Protein AF-0000000080647895 (afdb_homodimer)

InterPro domains:
  IPR036388 Winged helix-like DNA-binding domain superfamily [G3DSA:1.10.10.10] (5-90)
  IPR036390 Winged helix DNA-binding domain superfamily [SSF46785] (16-89)

Organism: Methanothrix harundinacea (strain 6Ac) (NCBI:txid1110509)

Solvent-accessible surface area (backbone atoms only — not comparable to full-atom values): 16475 Å² total; per-residue (Å²): 127,82,67,56,68,44,44,64,38,29,35,59,64,56,45,43,42,49,45,38,46,72,71,36,84,80,19,34,58,67,57,40,12,59,74,58,73,48,52,59,72,59,42,48,54,52,49,50,53,35,36,74,68,54,24,38,45,72,45,81,54,88,96,43,45,38,48,44,67,32,76,44,23,47,45,26,36,49,18,48,50,43,25,41,58,38,43,47,80,43,64,67,54,50,51,50,50,51,52,50,49,52,48,58,66,32,59,87,48,60,69,72,57,26,47,65,66,43,50,63,48,54,61,54,39,53,54,47,47,71,42,96,49,70,64,58,23,51,52,36,48,53,48,47,51,49,48,47,48,52,56,56,61,72,101,128,82,65,56,68,45,41,66,38,30,34,59,62,54,45,44,42,49,44,39,47,72,71,36,82,82,19,34,57,66,57,38,12,59,75,57,74,48,52,57,72,59,42,49,54,52,50,50,52,35,36,73,68,52,24,38,47,74,44,81,53,87,95,43,46,38,48,43,67,32,77,44,23,46,46,28,37,50,18,47,52,44,26,41,57,38,41,47,79,42,63,66,55,50,51,50,50,52,52,50,48,52,46,58,68,33,59,87,48,61,67,70,56,28,46,64,66,44,50,64,46,53,62,53,39,54,52,47,45,69,42,96,50,71,64,60,23,50,52,34,48,52,49,49,52,50,49,48,49,52,58,58,61,71,100

Structure (mmCIF, N/CA/C/O backbone):
data_AF-0000000080647895-model_v1
#
loop_
_entity.id
_entity.type
_entity.pdbx_description
1 polymer 'HTH marR-type domain-containing protein'
#
loop_
_atom_site.group_PDB
_atom_site.id
_atom_site.type_symbol
_atom_site.label_atom_id
_atom_site.label_alt_id
_atom_site.label_comp_id
_atom_site.label_asym_id
_atom_site.label_entity_id
_atom_site.label_seq_id
_atom_site.pdbx_PDB_ins_code
_atom_site.Cartn_x
_atom_site.Cartn_y
_atom_site.Cartn_z
_atom_site.occupancy
_atom_site.B_iso_or_equiv
_atom_site.auth_seq_id
_atom_site.auth_comp_id
_atom_site.auth_asym_id
_atom_site.auth_atom_id
_atom_site.pdbx_PDB_model_num
ATOM 1 N N . MET A 1 1 ? -13.32 -6.441 12.672 1 34.19 1 MET A N 1
ATOM 2 C CA . MET A 1 1 ? -11.992 -5.844 12.766 1 34.19 1 MET A CA 1
ATOM 3 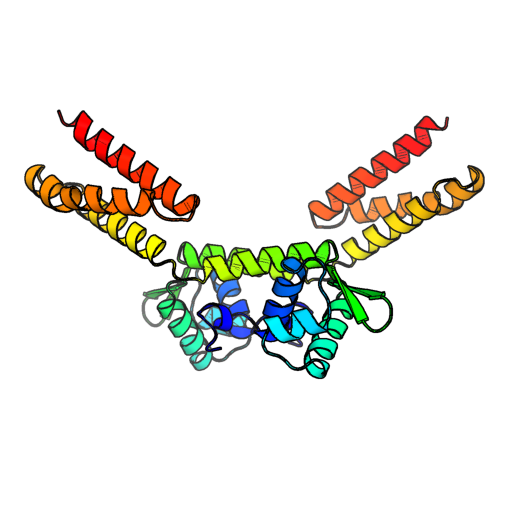C C . MET A 1 1 ? -12 -4.41 12.242 1 34.19 1 MET A C 1
ATOM 5 O O . MET A 1 1 ? -12.352 -4.168 11.086 1 34.19 1 MET A O 1
ATOM 9 N N . LYS A 1 2 ? -12.453 -3.602 13.062 1 48.84 2 LYS A N 1
ATOM 10 C CA . LYS A 1 2 ? -12.461 -2.17 12.781 1 48.84 2 LYS A CA 1
ATOM 11 C C . LYS A 1 2 ? -11.125 -1.717 12.195 1 48.84 2 LYS A C 1
ATOM 13 O O . LYS A 1 2 ? -10.07 -1.924 12.805 1 48.84 2 LYS A O 1
ATOM 18 N N . GLY A 1 3 ? -11.031 -1.781 10.906 1 58.81 3 GLY A N 1
ATOM 19 C CA . GLY A 1 3 ? -9.727 -1.558 10.297 1 58.81 3 GLY A CA 1
ATOM 20 C C . GLY A 1 3 ? -9.078 -0.258 10.734 1 58.81 3 GLY A C 1
ATOM 21 O O . GLY A 1 3 ? -9.773 0.683 11.133 1 58.81 3 GLY A O 1
ATOM 22 N N . GLY A 1 4 ? -7.867 -0.236 11.289 1 71.81 4 GLY A N 1
ATOM 23 C CA . GLY A 1 4 ? -7.012 0.887 11.633 1 71.81 4 GLY A CA 1
ATOM 24 C C . GLY A 1 4 ? -6.793 1.851 10.484 1 71.81 4 GLY A C 1
ATOM 25 O O . GLY A 1 4 ? -7.5 1.788 9.477 1 71.81 4 GLY A O 1
ATOM 26 N N . PRO A 1 5 ? -6.113 2.895 10.75 1 79.12 5 PRO A N 1
ATOM 27 C CA . PRO A 1 5 ? -5.809 3.896 9.727 1 79.12 5 PRO A CA 1
ATOM 28 C C . PRO A 1 5 ? -5.363 3.273 8.398 1 79.12 5 PRO A C 1
ATOM 30 O O . PRO A 1 5 ? 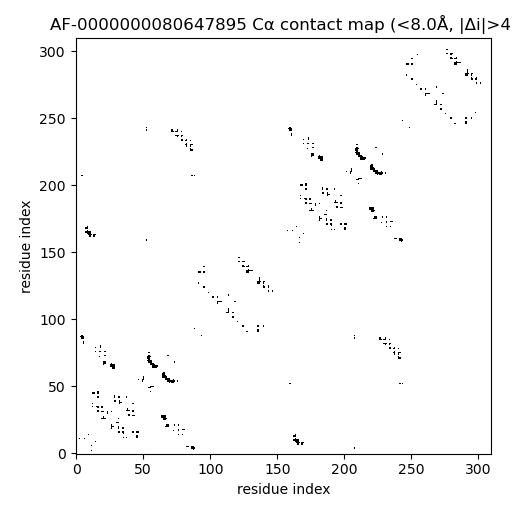-5.535 3.877 7.34 1 79.12 5 PRO A O 1
ATOM 33 N N . GLU A 1 6 ? -4.961 2.045 8.461 1 82.38 6 GLU A N 1
ATOM 34 C CA . GLU A 1 6 ? -4.477 1.365 7.258 1 82.38 6 GLU A CA 1
ATOM 35 C C . GLU A 1 6 ? -5.629 0.995 6.332 1 82.38 6 GLU A C 1
ATOM 37 O O . GLU A 1 6 ? -5.438 0.867 5.117 1 82.38 6 GLU A O 1
ATOM 42 N N . LEU A 1 7 ? -6.766 0.877 6.902 1 85 7 LEU A N 1
ATOM 43 C CA . LEU A 1 7 ? -7.922 0.482 6.105 1 85 7 LEU A CA 1
ATOM 44 C C . LEU A 1 7 ? -8.398 1.634 5.227 1 85 7 LEU A C 1
ATOM 46 O O . LEU A 1 7 ? -9.156 1.425 4.281 1 85 7 LEU A O 1
ATOM 50 N N . PHE A 1 8 ? -7.875 2.852 5.496 1 88.88 8 PHE A N 1
ATOM 51 C CA . PHE A 1 8 ? -8.227 4.027 4.703 1 88.88 8 PHE A CA 1
ATOM 52 C C . PHE A 1 8 ? -7.695 3.896 3.281 1 88.88 8 PHE A C 1
ATOM 54 O O . PHE A 1 8 ? -8.352 4.316 2.328 1 88.88 8 PHE A O 1
ATOM 61 N N . PHE A 1 9 ? -6.551 3.211 3.191 1 90.38 9 PHE A N 1
ATOM 62 C CA . PHE A 1 9 ? -5.879 3.137 1.899 1 90.38 9 PHE A CA 1
ATOM 63 C C . PHE A 1 9 ? -6.02 1.743 1.297 1 90.38 9 PHE A C 1
ATOM 65 O O . PHE A 1 9 ? -5.867 1.566 0.086 1 90.38 9 PHE A O 1
ATOM 72 N N . LEU A 1 10 ? -6.336 0.73 2.137 1 90.62 10 LEU A N 1
ATOM 73 C CA . LEU A 1 10 ? -6.191 -0.656 1.706 1 90.62 10 LEU A CA 1
ATOM 74 C C . LEU A 1 10 ? -7.527 -1.388 1.768 1 90.62 10 LEU A C 1
ATOM 76 O O . LEU A 1 10 ? -8.336 -1.143 2.668 1 90.62 10 LEU A O 1
ATOM 80 N N . ARG A 1 11 ? -7.723 -2.291 0.758 1 91.19 11 ARG A N 1
ATOM 81 C CA . ARG A 1 11 ? -8.711 -3.346 0.955 1 91.19 11 ARG A CA 1
ATOM 82 C C . ARG A 1 11 ? -8.203 -4.402 1.93 1 91.19 11 ARG A C 1
ATOM 84 O O . ARG A 1 11 ? -7.129 -4.973 1.728 1 91.19 11 ARG A O 1
ATOM 91 N N . ASP A 1 12 ? -8.945 -4.594 2.869 1 89.75 12 ASP A N 1
ATOM 92 C CA . ASP A 1 12 ? -8.492 -5.324 4.047 1 89.75 12 ASP A CA 1
ATOM 93 C C . ASP A 1 12 ? -8.164 -6.773 3.703 1 89.75 12 ASP A C 1
ATOM 95 O O . ASP A 1 12 ? -7.039 -7.23 3.928 1 89.75 12 ASP A O 1
ATOM 99 N N . LYS A 1 13 ? -8.992 -7.445 3.012 1 93.62 13 LYS A N 1
ATOM 100 C CA . LYS A 1 13 ? -8.852 -8.891 2.891 1 93.62 13 LYS A CA 1
ATOM 101 C C . LYS A 1 13 ? -7.684 -9.258 1.975 1 93.62 13 LYS A C 1
ATOM 103 O O . LYS A 1 13 ? -6.805 -10.031 2.355 1 93.62 13 LYS A O 1
ATOM 108 N N . PRO A 1 14 ? -7.598 -8.633 0.75 1 96.25 14 PRO A N 1
ATOM 109 C CA . PRO A 1 14 ? -6.43 -8.961 -0.073 1 96.25 14 PRO A CA 1
ATOM 110 C C . PRO A 1 14 ? -5.113 -8.562 0.591 1 96.25 14 PRO A C 1
ATOM 112 O O . PRO A 1 14 ? -4.141 -9.32 0.537 1 96.25 14 PRO A O 1
ATOM 115 N N . ALA A 1 15 ? -5.121 -7.395 1.229 1 95.88 15 ALA A N 1
ATOM 116 C CA . ALA A 1 15 ? -3.902 -6.926 1.886 1 95.88 15 ALA A CA 1
ATOM 117 C C . ALA A 1 15 ? -3.506 -7.852 3.031 1 95.88 15 ALA A C 1
ATOM 119 O O . ALA A 1 15 ? -2.352 -8.281 3.121 1 95.88 15 ALA A O 1
ATOM 120 N N . MET A 1 16 ? -4.461 -8.195 3.803 1 94.75 16 MET A N 1
ATOM 121 C CA . MET A 1 16 ? -4.191 -9.039 4.965 1 94.75 16 MET A CA 1
ATOM 122 C C . MET A 1 16 ? -3.822 -10.453 4.535 1 94.75 16 MET A C 1
ATOM 124 O O . MET A 1 16 ? -2.998 -11.102 5.18 1 94.75 16 MET A O 1
ATOM 128 N N . ALA A 1 17 ? -4.426 -10.883 3.477 1 97.44 17 ALA A N 1
ATOM 129 C CA . ALA A 1 17 ? -4.102 -12.211 2.975 1 97.44 17 ALA A CA 1
ATOM 130 C C . ALA A 1 17 ? -2.646 -12.289 2.525 1 97.44 17 ALA A C 1
ATOM 132 O O . ALA A 1 17 ? -1.942 -13.25 2.85 1 97.44 17 ALA A O 1
ATOM 133 N N . LEU A 1 18 ? -2.219 -11.32 1.785 1 97.19 18 LEU A N 1
ATOM 134 C CA . LEU A 1 18 ? -0.841 -11.281 1.308 1 97.19 18 LEU A CA 1
ATOM 135 C C . LEU A 1 18 ? 0.139 -11.305 2.477 1 97.19 18 LEU A C 1
ATOM 137 O O . LEU A 1 18 ? 1.128 -12.039 2.449 1 97.19 18 LEU A O 1
ATOM 141 N N . LEU A 1 19 ? -0.213 -10.531 3.496 1 96.44 19 LEU A N 1
ATOM 142 C CA . LEU A 1 19 ? 0.655 -10.453 4.668 1 96.44 19 LEU A CA 1
ATOM 143 C C . LEU A 1 19 ? 0.647 -11.766 5.441 1 96.44 19 LEU A C 1
ATOM 145 O O . LEU A 1 19 ? 1.684 -12.195 5.957 1 96.44 19 LEU A O 1
ATOM 149 N N . ALA A 1 20 ? -0.516 -12.398 5.512 1 96.56 20 ALA A N 1
ATOM 150 C CA . ALA A 1 20 ? -0.639 -13.672 6.215 1 96.56 20 ALA A CA 1
ATOM 151 C C . ALA A 1 20 ? 0.216 -14.75 5.555 1 96.56 20 ALA A C 1
ATOM 153 O O . ALA A 1 20 ? 0.869 -15.539 6.238 1 96.56 20 ALA A O 1
ATOM 154 N N . ILE A 1 21 ? 0.236 -14.75 4.246 1 97.75 21 ILE A N 1
ATOM 155 C CA . ILE A 1 21 ? 1.029 -15.742 3.521 1 97.75 21 ILE A CA 1
ATOM 156 C C . ILE A 1 21 ? 2.51 -15.547 3.84 1 97.75 21 ILE A C 1
ATOM 158 O O . ILE A 1 21 ? 3.248 -16.516 4.004 1 97.75 21 ILE A O 1
ATOM 162 N N . ARG A 1 22 ? 2.879 -14.312 3.859 1 95.19 22 ARG A N 1
ATOM 163 C CA . ARG A 1 22 ? 4.273 -13.977 4.145 1 95.19 22 ARG A CA 1
ATOM 164 C C . ARG A 1 22 ? 4.66 -14.414 5.555 1 95.19 22 ARG A C 1
ATOM 166 O O . ARG A 1 22 ? 5.801 -14.82 5.789 1 95.19 22 ARG A O 1
ATOM 173 N N . GLU A 1 23 ? 3.754 -14.352 6.504 1 94.25 23 GLU A N 1
ATOM 174 C CA . GLU A 1 23 ? 4.031 -14.586 7.918 1 94.25 23 GLU A CA 1
ATOM 175 C C . GLU A 1 23 ? 3.908 -16.062 8.266 1 94.25 23 GLU A C 1
ATOM 177 O O . GLU A 1 23 ? 4.637 -16.578 9.125 1 94.25 23 GLU A O 1
ATOM 182 N N . LEU A 1 24 ? 3.012 -16.719 7.598 1 93.12 24 LEU A N 1
ATOM 183 C CA . LEU A 1 24 ? 2.758 -18.125 7.875 1 93.12 24 LEU A CA 1
ATOM 184 C C . LEU A 1 24 ? 3.764 -19.016 7.148 1 93.12 24 LEU A C 1
ATOM 186 O O . LEU A 1 24 ? 4.07 -18.781 5.977 1 93.12 24 LEU A O 1
ATOM 190 N N . ASP A 1 25 ? 4.391 -19.953 7.816 1 89.06 25 ASP A N 1
ATOM 191 C CA . ASP A 1 25 ? 5.297 -20.938 7.23 1 89.06 25 ASP A CA 1
ATOM 192 C C . ASP A 1 25 ? 5.062 -22.328 7.828 1 89.06 25 ASP A C 1
ATOM 194 O O . ASP A 1 25 ? 5.441 -22.594 8.969 1 89.06 25 ASP A O 1
ATOM 198 N N . PRO A 1 26 ? 4.594 -23.172 7.137 1 93.62 26 PRO A N 1
ATOM 199 C CA . PRO A 1 26 ? 4.008 -23.047 5.801 1 93.62 26 PRO A CA 1
ATOM 200 C C . PRO A 1 26 ? 2.668 -22.312 5.812 1 93.62 26 PRO A C 1
ATOM 202 O O . PRO A 1 26 ? 1.979 -22.297 6.836 1 93.62 26 PRO A O 1
ATOM 205 N N . ALA A 1 27 ? 2.312 -21.703 4.672 1 96.81 27 ALA A N 1
ATOM 206 C CA . ALA A 1 27 ? 1.017 -21.047 4.508 1 96.81 27 ALA A CA 1
ATOM 207 C C . ALA A 1 27 ? 0.029 -21.969 3.791 1 96.81 27 ALA A C 1
ATOM 209 O O . ALA A 1 27 ? 0.258 -22.359 2.646 1 96.81 27 ALA A O 1
ATOM 210 N N . TYR A 1 28 ? -0.992 -22.328 4.539 1 97.25 28 TYR A N 1
ATOM 211 C CA . TYR A 1 28 ? -2.09 -23.094 3.955 1 97.25 28 TYR A CA 1
ATOM 212 C C . TYR A 1 28 ? -3.328 -22.219 3.787 1 97.25 28 TYR A C 1
ATOM 214 O O . TYR A 1 28 ? -3.529 -21.266 4.539 1 97.25 28 TYR A O 1
ATOM 222 N N . VAL A 1 29 ? -4.141 -22.594 2.824 1 97.31 29 VAL A N 1
ATOM 223 C CA . VAL A 1 29 ? -5.332 -21.812 2.514 1 97.31 29 VAL A CA 1
ATOM 224 C C . VAL A 1 29 ? -6.195 -21.656 3.766 1 97.31 29 VAL A C 1
ATOM 226 O O . VAL A 1 29 ? -6.645 -20.562 4.086 1 97.31 29 VAL A O 1
ATOM 229 N N . SER A 1 30 ? -6.398 -22.734 4.5 1 96.81 30 SER A N 1
ATOM 230 C CA . SER A 1 30 ? -7.246 -22.719 5.688 1 96.81 30 SER A CA 1
ATOM 231 C C . SER A 1 30 ? -6.648 -21.844 6.781 1 96.81 30 SER A C 1
ATOM 233 O O . SER A 1 30 ? -7.375 -21.141 7.484 1 96.81 30 SER A O 1
ATOM 235 N N . ALA A 1 31 ? -5.344 -21.844 6.938 1 97.44 31 ALA A N 1
ATOM 236 C CA . ALA A 1 31 ? -4.66 -21.031 7.934 1 97.44 31 ALA A CA 1
ATOM 237 C C . ALA A 1 31 ? -4.742 -19.547 7.574 1 97.44 31 ALA A C 1
ATOM 239 O O . ALA A 1 31 ? -4.914 -18.688 8.453 1 97.44 31 ALA A O 1
ATOM 240 N N . VAL A 1 32 ? -4.664 -19.25 6.285 1 97.75 32 VAL A N 1
ATOM 241 C CA . VAL A 1 32 ? -4.777 -17.875 5.816 1 97.75 32 VAL A CA 1
ATOM 242 C C . VAL A 1 32 ? -6.199 -17.359 6.055 1 97.75 32 VAL A C 1
ATOM 244 O O . VAL A 1 32 ? -6.387 -16.266 6.57 1 97.75 32 VAL A O 1
ATOM 247 N N . ALA A 1 33 ? -7.125 -18.203 5.77 1 97.75 33 ALA A N 1
ATOM 248 C CA . ALA A 1 33 ? -8.523 -17.828 5.961 1 97.75 33 ALA A CA 1
ATOM 249 C C . ALA A 1 33 ? -8.805 -17.484 7.426 1 97.75 33 ALA A C 1
ATOM 251 O O . ALA A 1 33 ? -9.445 -16.484 7.727 1 97.75 33 ALA A O 1
ATOM 252 N N . LYS A 1 34 ? -8.266 -18.297 8.312 1 97.06 34 LYS A N 1
ATOM 253 C CA . LYS A 1 34 ? -8.422 -18.078 9.75 1 97.06 34 LYS A CA 1
ATOM 254 C C . LYS A 1 34 ? -7.727 -16.797 10.188 1 97.06 34 LYS A C 1
ATOM 256 O O . LYS A 1 34 ? -8.297 -16 10.938 1 97.06 34 LYS A O 1
ATOM 261 N N . ALA A 1 35 ? -6.613 -16.547 9.695 1 95.12 35 ALA A N 1
ATOM 262 C CA . ALA A 1 35 ? -5.805 -15.398 10.078 1 95.12 35 ALA A CA 1
ATOM 263 C C . ALA A 1 35 ? -6.496 -14.094 9.695 1 95.12 35 ALA A C 1
ATOM 265 O O . ALA A 1 35 ? -6.359 -13.078 10.391 1 95.12 35 ALA A O 1
ATOM 266 N N . ILE A 1 36 ? -7.215 -14.109 8.57 1 94 36 ILE A N 1
ATOM 267 C CA . ILE A 1 36 ? -7.785 -12.852 8.094 1 94 36 ILE A CA 1
ATOM 268 C C . ILE A 1 36 ? -9.281 -12.82 8.391 1 94 36 ILE A C 1
ATOM 270 O O . ILE A 1 36 ? -10 -11.953 7.887 1 94 36 ILE A O 1
ATOM 274 N N . ASP A 1 37 ? -9.695 -13.711 9.164 1 95.56 37 ASP A N 1
ATOM 275 C CA . ASP A 1 37 ? -11.086 -13.789 9.586 1 95.56 37 ASP A CA 1
ATOM 276 C C . ASP A 1 37 ? -12.023 -13.812 8.375 1 95.56 37 ASP A C 1
ATOM 278 O O . ASP A 1 37 ? -12.906 -12.961 8.25 1 95.56 37 ASP A O 1
ATOM 282 N N . SER A 1 38 ? -11.812 -14.727 7.492 1 96.44 38 SER A N 1
ATOM 283 C CA . SER A 1 38 ? -12.578 -14.922 6.266 1 96.44 38 SER A CA 1
ATOM 284 C C . SER A 1 38 ? -12.945 -16.391 6.082 1 96.44 38 SER A C 1
ATOM 286 O O . SER A 1 38 ? -12.359 -17.266 6.711 1 96.44 38 SER A O 1
ATOM 288 N N . THR A 1 39 ? -13.969 -16.609 5.246 1 96.75 39 THR A N 1
ATOM 289 C CA . THR A 1 39 ? -14.305 -17.984 4.891 1 96.75 39 THR A CA 1
ATOM 290 C C . THR A 1 39 ? -13.32 -18.531 3.865 1 96.75 39 THR A C 1
ATOM 292 O O . THR A 1 39 ? -12.68 -17.781 3.137 1 96.75 39 THR A O 1
ATOM 295 N N . VAL A 1 40 ? -13.258 -19.875 3.844 1 96.19 40 VAL A N 1
ATOM 296 C CA . VAL A 1 40 ? -12.352 -20.531 2.904 1 96.19 40 VAL A CA 1
ATOM 297 C C . VAL A 1 40 ? -12.773 -20.219 1.472 1 96.19 40 VAL A C 1
ATOM 299 O O . VAL A 1 40 ? -11.945 -19.859 0.638 1 96.19 40 VAL A O 1
ATOM 302 N N . PRO A 1 41 ? -14.039 -20.188 1.115 1 96.88 41 PRO A N 1
ATOM 303 C CA . PRO A 1 41 ? -14.438 -19.875 -0.257 1 96.88 41 PRO A CA 1
ATOM 304 C C . PRO A 1 41 ? -14.031 -18.469 -0.684 1 96.88 41 PRO A C 1
ATOM 306 O O . PRO A 1 41 ? -13.539 -18.266 -1.798 1 96.88 41 PRO A O 1
ATOM 309 N N . HIS A 1 42 ? -14.234 -17.516 0.166 1 96.69 42 HIS A N 1
ATOM 310 C CA . HIS A 1 42 ? -13.836 -16.141 -0.145 1 96.69 42 HIS A CA 1
ATOM 311 C C . HIS A 1 42 ? -12.32 -16.031 -0.273 1 96.69 42 HIS A C 1
ATOM 313 O O . HIS A 1 42 ? -11.82 -15.344 -1.163 1 96.69 42 HIS A O 1
ATOM 319 N N . THR A 1 43 ? -11.672 -16.688 0.625 1 97.19 43 THR A N 1
ATOM 320 C CA . THR A 1 43 ? -10.219 -16.656 0.601 1 97.19 43 THR A CA 1
ATOM 321 C C . THR A 1 43 ? -9.688 -17.266 -0.696 1 97.19 43 THR A C 1
ATOM 323 O O . THR A 1 43 ? -8.742 -16.75 -1.292 1 97.19 43 THR A O 1
ATOM 326 N N . LEU A 1 44 ? -10.312 -18.234 -1.181 1 96.5 44 LEU A N 1
ATOM 327 C CA . LEU A 1 44 ? -9.906 -18.875 -2.43 1 96.5 44 LEU A CA 1
ATOM 328 C C . LEU A 1 44 ? -10.047 -17.906 -3.602 1 96.5 44 LEU A C 1
ATOM 330 O O . LEU A 1 44 ? -9.195 -17.891 -4.496 1 96.5 44 LEU A O 1
ATOM 334 N N . LYS A 1 45 ? -11.062 -17.141 -3.609 1 97.25 45 LYS A N 1
ATOM 335 C CA . LYS A 1 45 ? -11.258 -16.156 -4.664 1 97.25 45 LYS A CA 1
ATOM 336 C C . LYS A 1 45 ? -10.148 -15.102 -4.641 1 97.25 45 LYS A C 1
ATOM 338 O O . LYS A 1 45 ? -9.625 -14.727 -5.691 1 97.25 45 LYS A O 1
ATOM 343 N N . VAL A 1 46 ? -9.867 -14.641 -3.471 1 97 46 VAL A N 1
ATOM 344 C CA . VAL A 1 46 ? -8.812 -13.648 -3.283 1 97 46 VAL A CA 1
ATOM 345 C C . VAL A 1 46 ? -7.477 -14.227 -3.744 1 97 46 VAL A C 1
ATOM 347 O O . VAL A 1 46 ? -6.727 -13.562 -4.461 1 97 46 VAL A O 1
ATOM 350 N N . LEU A 1 47 ? -7.203 -15.492 -3.404 1 96.88 47 LEU A N 1
ATOM 351 C CA . LEU A 1 47 ? -5.945 -16.141 -3.74 1 96.88 47 LEU A CA 1
ATOM 352 C C . LEU A 1 47 ? -5.852 -16.406 -5.238 1 96.88 47 LEU A C 1
ATOM 354 O O . LEU A 1 47 ? -4.77 -16.297 -5.828 1 96.88 47 LEU A O 1
ATOM 358 N N . ALA A 1 48 ? -6.969 -16.734 -5.816 1 96.19 48 ALA A N 1
ATOM 359 C CA . ALA A 1 48 ? -6.996 -16.938 -7.262 1 96.19 48 ALA A CA 1
ATOM 360 C C . ALA A 1 48 ? -6.637 -15.656 -8 1 96.19 48 ALA A C 1
ATOM 362 O O . ALA A 1 48 ? -5.879 -15.68 -8.977 1 96.19 48 ALA A O 1
ATOM 363 N N . ALA A 1 49 ? -7.148 -14.594 -7.547 1 95.31 49 ALA A N 1
ATOM 364 C CA . ALA A 1 49 ? -6.832 -13.305 -8.148 1 95.31 49 ALA A CA 1
ATOM 365 C C . ALA A 1 49 ? -5.348 -12.977 -7.984 1 95.31 49 ALA A C 1
ATOM 367 O O . ALA A 1 49 ? -4.711 -12.477 -8.922 1 95.31 49 ALA A O 1
ATOM 368 N N . MET A 1 50 ? -4.805 -13.281 -6.836 1 96.06 50 MET A N 1
ATOM 369 C CA . MET A 1 50 ? -3.393 -13.016 -6.574 1 96.06 50 MET A CA 1
ATOM 370 C C . MET A 1 50 ? -2.506 -13.891 -7.453 1 96.06 50 MET A C 1
ATOM 372 O O . MET A 1 50 ? -1.45 -13.453 -7.914 1 96.06 50 MET A O 1
ATOM 376 N N . GLU A 1 51 ? -2.916 -15.094 -7.625 1 95 51 GLU A N 1
ATOM 377 C CA . GLU A 1 51 ? -2.193 -15.984 -8.523 1 95 51 GLU A CA 1
ATOM 378 C C . GLU A 1 51 ? -2.227 -15.461 -9.961 1 95 51 GLU A C 1
ATOM 380 O O . GLU A 1 51 ? -1.207 -15.469 -10.656 1 95 51 GLU A O 1
ATOM 385 N N . GLY A 1 52 ? -3.406 -14.992 -10.344 1 92.44 52 GLY A N 1
ATOM 386 C CA . GLY A 1 52 ? -3.553 -14.398 -11.664 1 92.44 52 GLY A CA 1
ATOM 387 C C . GLY A 1 52 ? -2.672 -13.18 -11.875 1 92.44 52 GLY A C 1
ATOM 388 O O . GLY A 1 52 ? -2.234 -12.914 -12.992 1 92.44 52 GLY A O 1
ATOM 389 N N . MET A 1 53 ? -2.326 -12.508 -10.805 1 90.44 53 MET A N 1
ATOM 390 C CA . MET A 1 53 ? -1.483 -11.312 -10.852 1 90.44 53 MET A CA 1
ATOM 391 C C . MET A 1 53 ? -0.009 -11.688 -10.727 1 90.44 53 MET A C 1
ATOM 393 O O . MET A 1 53 ? 0.862 -10.82 -10.789 1 90.44 53 MET A O 1
ATOM 397 N N . GLY A 1 54 ? 0.273 -12.945 -10.477 1 91.88 54 GLY A N 1
ATOM 398 C CA . GLY A 1 54 ? 1.648 -13.398 -10.359 1 91.88 54 GLY A CA 1
ATOM 399 C C . GLY A 1 54 ? 2.268 -13.109 -9.008 1 91.88 54 GLY A C 1
ATOM 400 O O . GLY A 1 54 ? 3.49 -13.008 -8.883 1 91.88 54 GLY A O 1
ATOM 401 N N . LEU A 1 55 ? 1.46 -12.984 -8.008 1 94.88 55 LEU A N 1
ATOM 402 C CA . LEU A 1 55 ? 1.957 -12.617 -6.684 1 94.88 55 LEU A CA 1
ATOM 403 C C . LEU A 1 55 ? 2.133 -13.852 -5.805 1 94.88 55 LEU A C 1
ATOM 405 O O . LEU A 1 55 ? 2.982 -13.867 -4.91 1 94.88 55 LEU A O 1
ATOM 409 N N . VAL A 1 56 ? 1.298 -14.891 -6.066 1 96.94 56 VAL A N 1
ATOM 410 C CA . VAL A 1 56 ? 1.222 -16.078 -5.223 1 96.94 56 VAL A CA 1
ATOM 411 C C . VAL A 1 56 ? 1.266 -17.328 -6.086 1 96.94 56 VAL A C 1
ATOM 413 O O . VAL A 1 56 ? 0.769 -17.344 -7.215 1 96.94 56 VAL A O 1
ATOM 416 N N . THR A 1 57 ? 1.882 -18.328 -5.566 1 96.94 57 THR A N 1
ATOM 417 C CA . THR A 1 57 ? 1.8 -19.672 -6.133 1 96.94 57 THR A CA 1
ATOM 418 C C . THR A 1 57 ? 1.211 -20.641 -5.117 1 96.94 57 THR A C 1
ATOM 420 O O . THR A 1 57 ? 1.211 -20.375 -3.916 1 96.94 57 THR A O 1
ATOM 423 N N . SER A 1 58 ? 0.654 -21.641 -5.695 1 95.81 58 SER A N 1
ATOM 424 C CA . SER A 1 58 ? 0.113 -22.672 -4.82 1 95.81 58 SER A CA 1
ATOM 425 C C . SER A 1 58 ? 0.44 -24.062 -5.348 1 95.81 58 SER A C 1
ATOM 427 O O . SER A 1 58 ? 0.606 -24.25 -6.555 1 95.81 58 SER A O 1
ATOM 429 N N . GLU A 1 59 ? 0.649 -24.984 -4.391 1 94.75 59 GLU A N 1
ATOM 430 C CA . GLU A 1 59 ? 0.884 -26.391 -4.711 1 94.75 59 GLU A CA 1
ATOM 431 C C . GLU A 1 59 ? 0.023 -27.297 -3.846 1 94.75 59 GLU A C 1
ATOM 433 O O . GLU A 1 59 ? -0.172 -27.047 -2.658 1 94.75 59 GLU A O 1
ATOM 438 N N . PRO A 1 60 ? -0.489 -28.359 -4.559 1 93.5 60 PRO A N 1
ATOM 439 C CA . PRO A 1 60 ? -1.265 -29.312 -3.771 1 93.5 60 PRO A CA 1
ATOM 440 C C . PRO A 1 60 ? -0.395 -30.156 -2.832 1 93.5 60 PRO A C 1
ATOM 442 O O . PRO A 1 60 ? 0.722 -30.531 -3.193 1 93.5 60 PRO A O 1
ATOM 445 N N . GLU A 1 61 ? -0.83 -30.297 -1.651 1 92.19 61 GLU A N 1
ATOM 446 C CA . GLU A 1 61 ? -0.269 -31.203 -0.659 1 92.19 61 GLU A CA 1
ATOM 447 C C . GLU A 1 61 ? -1.354 -32.062 -0.039 1 92.19 61 GLU A C 1
ATOM 449 O O . GLU A 1 61 ? -1.894 -31.75 1.021 1 92.19 61 GLU A O 1
ATOM 454 N N . GLY A 1 62 ? -1.455 -33.188 -0.681 1 92.69 62 GLY A N 1
ATOM 455 C CA . GLY A 1 62 ? -2.592 -34.031 -0.292 1 92.69 62 GLY A CA 1
ATOM 456 C C . GLY A 1 62 ? -3.928 -33.375 -0.584 1 92.69 62 GLY A C 1
ATOM 457 O O . GLY A 1 62 ? -4.199 -32.969 -1.723 1 92.69 62 GLY A O 1
ATOM 458 N N . ARG A 1 63 ? -4.734 -33.094 0.528 1 89.75 63 ARG A N 1
ATOM 459 C CA . ARG A 1 63 ? -6.055 -32.5 0.386 1 89.75 63 ARG A CA 1
ATOM 460 C C . ARG A 1 63 ? -6.004 -30.984 0.656 1 89.75 63 ARG A C 1
ATOM 462 O O . ARG A 1 63 ? -7.039 -30.328 0.697 1 89.75 63 ARG A O 1
ATOM 469 N N . ILE A 1 64 ? -4.82 -30.531 0.932 1 90.25 64 ILE A N 1
ATOM 470 C CA . ILE A 1 64 ? -4.691 -29.109 1.246 1 90.25 64 ILE A CA 1
ATOM 471 C C . ILE A 1 64 ? -3.812 -28.438 0.2 1 90.25 64 ILE A C 1
ATOM 473 O O . ILE A 1 64 ? -3.223 -29.094 -0.654 1 90.25 64 ILE A O 1
ATOM 477 N N . ARG A 1 65 ? -3.867 -27.141 0.18 1 93.62 65 ARG A N 1
ATOM 478 C CA . ARG A 1 65 ? -3.07 -26.344 -0.748 1 93.62 65 ARG A CA 1
ATOM 479 C C . ARG A 1 65 ? -2.082 -25.453 0.001 1 93.62 65 ARG A C 1
ATOM 481 O O . ARG A 1 65 ? -2.467 -24.719 0.913 1 93.62 65 ARG A O 1
ATOM 488 N N . ARG A 1 66 ? -0.803 -25.641 -0.426 1 96.88 66 ARG A N 1
ATOM 489 C CA . ARG A 1 66 ? 0.256 -24.812 0.151 1 96.88 66 ARG A CA 1
ATOM 490 C C . ARG A 1 66 ? 0.518 -23.578 -0.703 1 96.88 66 ARG A C 1
ATOM 492 O O . ARG A 1 66 ? 0.556 -23.672 -1.933 1 96.88 66 ARG A O 1
ATOM 499 N N . LEU A 1 67 ? 0.704 -22.438 -0.021 1 98 67 LEU A N 1
ATOM 500 C CA . LEU A 1 67 ? 0.869 -21.156 -0.697 1 98 67 LEU A CA 1
ATOM 501 C C . LEU A 1 67 ? 2.287 -20.625 -0.514 1 98 67 LEU A C 1
ATOM 503 O O . LEU A 1 67 ? 2.916 -20.859 0.518 1 98 67 LEU A O 1
ATOM 507 N N . ALA A 1 68 ? 2.744 -19.953 -1.495 1 97.56 68 ALA A N 1
ATOM 508 C CA . ALA A 1 68 ? 4.016 -19.234 -1.405 1 97.56 68 ALA A CA 1
ATOM 509 C C . ALA A 1 68 ? 3.963 -17.922 -2.193 1 97.56 68 ALA A C 1
ATOM 511 O O . ALA A 1 68 ? 3.246 -17.828 -3.191 1 97.56 68 ALA A O 1
ATOM 512 N N . LEU A 1 69 ? 4.715 -16.969 -1.657 1 97.06 69 LEU A N 1
ATOM 513 C CA . LEU A 1 69 ? 4.844 -15.734 -2.414 1 97.06 69 LEU A CA 1
ATOM 514 C C . LEU A 1 69 ? 5.891 -15.875 -3.514 1 97.06 69 LEU A C 1
ATOM 516 O O . LEU A 1 69 ? 6.934 -16.5 -3.309 1 97.06 69 LEU A O 1
ATOM 520 N N . THR A 1 70 ? 5.559 -15.32 -4.691 1 94.06 70 THR A N 1
ATOM 521 C CA . THR A 1 70 ? 6.598 -15.086 -5.691 1 94.06 70 THR A CA 1
ATOM 522 C C . THR A 1 70 ? 7.512 -13.945 -5.27 1 94.06 70 THR A C 1
ATOM 524 O O . THR A 1 70 ? 7.234 -13.25 -4.289 1 94.06 70 THR A O 1
ATOM 527 N N . PRO A 1 71 ? 8.625 -13.727 -5.988 1 90.5 71 PRO A N 1
ATOM 528 C CA . PRO A 1 71 ? 9.438 -12.539 -5.703 1 90.5 71 PRO A CA 1
ATOM 529 C C . PRO A 1 71 ? 8.641 -11.242 -5.809 1 90.5 71 PRO A C 1
ATOM 531 O O . PRO A 1 71 ? 8.812 -10.344 -4.984 1 90.5 71 PRO A O 1
ATOM 534 N N . ARG A 1 72 ? 7.711 -11.211 -6.719 1 90.31 72 ARG A N 1
ATOM 535 C CA . ARG A 1 72 ? 6.828 -10.055 -6.867 1 90.31 72 ARG A CA 1
ATOM 536 C C . ARG A 1 72 ? 5.871 -9.945 -5.688 1 90.31 72 ARG A C 1
ATOM 538 O O . ARG A 1 72 ? 5.625 -8.852 -5.18 1 90.31 72 ARG A O 1
ATOM 545 N N . GLY A 1 73 ? 5.336 -11.031 -5.305 1 94.88 73 GLY A N 1
ATOM 546 C CA . GLY A 1 73 ? 4.465 -11.07 -4.145 1 94.88 73 GLY A CA 1
ATOM 547 C C . GLY A 1 73 ? 5.145 -10.602 -2.871 1 94.88 73 GLY A C 1
ATOM 548 O O . GLY A 1 73 ? 4.547 -9.883 -2.07 1 94.88 73 GLY A O 1
ATOM 549 N N . ASP A 1 74 ? 6.426 -11 -2.777 1 95.06 74 ASP A N 1
ATOM 550 C CA . ASP A 1 74 ? 7.195 -10.602 -1.605 1 95.06 74 ASP A CA 1
ATOM 551 C C . ASP A 1 74 ? 7.434 -9.094 -1.598 1 95.06 74 ASP A C 1
ATOM 553 O O . ASP A 1 74 ? 7.344 -8.445 -0.55 1 95.06 74 ASP A O 1
ATOM 557 N N . ARG A 1 75 ? 7.719 -8.539 -2.732 1 92.06 75 ARG A N 1
ATOM 558 C CA . ARG A 1 75 ? 7.906 -7.098 -2.852 1 92.06 75 ARG A CA 1
ATOM 559 C C . ARG A 1 75 ? 6.617 -6.348 -2.518 1 92.06 75 ARG A C 1
ATOM 561 O O . ARG A 1 75 ? 6.648 -5.324 -1.837 1 92.06 75 ARG A O 1
ATOM 568 N N . ALA A 1 76 ? 5.543 -6.883 -2.969 1 94.69 76 ALA A N 1
ATOM 569 C CA . ALA A 1 76 ? 4.25 -6.262 -2.686 1 94.69 76 ALA A CA 1
ATOM 570 C C . ALA A 1 76 ? 3.934 -6.312 -1.194 1 94.69 76 ALA A C 1
ATOM 572 O O . ALA A 1 76 ? 3.479 -5.32 -0.615 1 94.69 76 ALA A O 1
ATOM 573 N N . ALA A 1 77 ? 4.191 -7.445 -0.577 1 95.38 77 ALA A N 1
ATOM 574 C CA . ALA A 1 77 ? 3.943 -7.605 0.854 1 95.38 77 ALA A CA 1
ATOM 575 C C . ALA A 1 77 ? 4.812 -6.648 1.67 1 95.38 77 ALA A C 1
ATOM 577 O O . ALA A 1 77 ? 4.348 -6.062 2.65 1 95.38 77 ALA A O 1
ATOM 578 N N . ALA A 1 78 ? 6.027 -6.496 1.233 1 93.06 78 ALA A N 1
ATOM 579 C CA . ALA A 1 78 ? 6.934 -5.582 1.923 1 93.06 78 ALA A CA 1
ATOM 580 C C . ALA A 1 78 ? 6.457 -4.137 1.8 1 93.06 78 ALA A C 1
ATOM 582 O O . ALA A 1 78 ? 6.488 -3.383 2.773 1 93.06 78 ALA A O 1
ATOM 583 N N . ALA A 1 79 ? 6.082 -3.805 0.622 1 91.81 79 ALA A N 1
ATOM 584 C CA . ALA A 1 79 ? 5.566 -2.457 0.4 1 91.81 79 ALA A CA 1
ATOM 585 C C . ALA A 1 79 ? 4.297 -2.215 1.214 1 91.81 79 ALA A C 1
ATOM 587 O O . ALA A 1 79 ? 4.105 -1.128 1.766 1 91.81 79 ALA A O 1
ATOM 588 N N . LEU A 1 80 ? 3.48 -3.184 1.257 1 94.69 80 LEU A N 1
ATOM 589 C CA . LEU A 1 80 ? 2.26 -3.105 2.053 1 94.69 80 LEU A CA 1
ATOM 590 C C . LEU A 1 80 ? 2.586 -2.904 3.527 1 94.69 80 LEU A C 1
ATOM 592 O O . LEU A 1 80 ? 1.953 -2.086 4.199 1 94.69 80 LEU A O 1
ATOM 596 N N . SER A 1 81 ? 3.531 -3.693 4.008 1 92.38 81 SER A N 1
ATOM 597 C CA . SER A 1 81 ? 3.973 -3.539 5.391 1 92.38 81 SER A CA 1
ATOM 598 C C . SER A 1 81 ? 4.492 -2.129 5.648 1 92.38 81 SER A C 1
ATOM 600 O O . SER A 1 81 ? 4.207 -1.538 6.695 1 92.38 81 SER A O 1
ATOM 602 N N . GLY A 1 82 ? 5.242 -1.613 4.684 1 89.62 82 GLY A N 1
ATOM 603 C CA . GLY A 1 82 ? 5.734 -0.247 4.777 1 89.62 82 GLY A CA 1
ATOM 604 C C . GLY A 1 82 ? 4.621 0.782 4.836 1 89.62 82 GLY A C 1
ATOM 605 O O . GLY A 1 82 ? 4.703 1.752 5.594 1 89.62 82 GLY A O 1
ATOM 606 N N . LEU A 1 83 ? 3.625 0.533 4.105 1 93.5 83 LEU A N 1
ATOM 607 C CA . LEU A 1 83 ? 2.484 1.441 4.086 1 93.5 83 LEU A CA 1
ATOM 608 C C . LEU A 1 83 ? 1.74 1.408 5.414 1 93.5 83 LEU A C 1
ATOM 610 O O . LEU A 1 83 ? 1.407 2.457 5.969 1 93.5 83 LEU A O 1
ATOM 614 N N . ILE A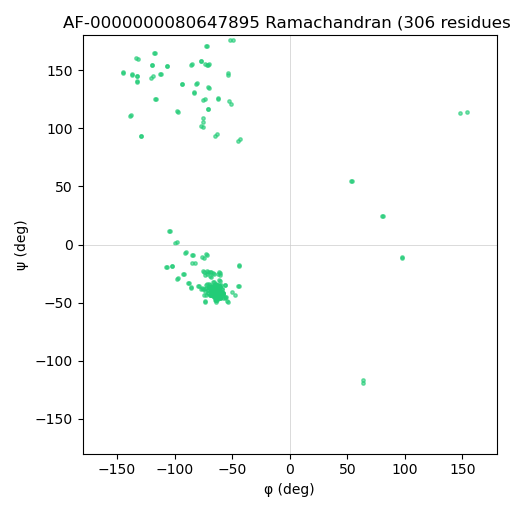 1 84 ? 1.534 0.251 5.934 1 91.38 84 ILE A N 1
ATOM 615 C CA . ILE A 1 84 ? 0.836 0.088 7.203 1 91.38 84 ILE A CA 1
ATOM 616 C C . ILE A 1 84 ? 1.626 0.771 8.32 1 91.38 84 ILE A C 1
ATOM 618 O O . ILE A 1 84 ? 1.05 1.465 9.156 1 91.38 84 ILE A O 1
ATOM 622 N N . ASP A 1 85 ? 2.924 0.633 8.281 1 87.56 85 ASP A N 1
ATOM 623 C CA . ASP A 1 85 ? 3.783 1.263 9.281 1 87.56 85 ASP A CA 1
ATOM 624 C C . ASP A 1 85 ? 3.68 2.7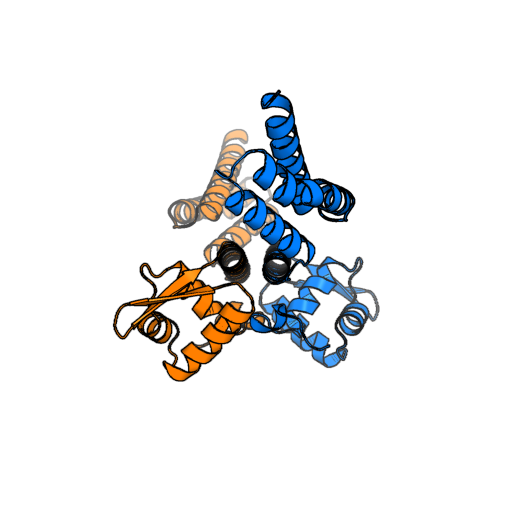85 9.211 1 87.56 85 ASP A C 1
ATOM 626 O O . ASP A 1 85 ? 3.631 3.453 10.25 1 87.56 85 ASP A O 1
ATOM 630 N N . ALA A 1 86 ? 3.672 3.271 8.016 1 87.81 86 ALA A N 1
ATOM 631 C CA . ALA A 1 86 ? 3.602 4.719 7.824 1 87.81 86 ALA A CA 1
ATOM 632 C C . ALA A 1 86 ? 2.262 5.27 8.305 1 87.81 86 ALA A C 1
ATOM 634 O O . ALA A 1 86 ? 2.178 6.418 8.742 1 87.81 86 ALA A O 1
ATOM 635 N N . LEU A 1 87 ? 1.273 4.418 8.305 1 90.56 87 LEU A N 1
ATOM 636 C CA . LEU A 1 87 ? -0.073 4.879 8.625 1 90.56 87 LEU A CA 1
ATOM 637 C C . LEU A 1 87 ? -0.355 4.738 10.117 1 90.56 87 LEU A C 1
ATOM 639 O O . LEU A 1 87 ? -1.309 5.324 10.633 1 90.56 87 LEU A O 1
ATOM 643 N N . GLN A 1 88 ? 0.348 3.826 10.695 1 81 88 GLN A N 1
ATOM 644 C CA . GLN A 1 88 ? 0.136 3.607 12.125 1 81 88 GLN A CA 1
ATOM 645 C C . GLN A 1 88 ? 0.68 4.77 12.945 1 81 88 GLN A C 1
ATOM 647 O O . GLN A 1 88 ? 1.752 5.301 12.648 1 81 88 GLN A O 1
ATOM 652 N N . ASP A 1 89 ? -0.336 5.297 13.547 1 69.69 89 ASP A N 1
ATOM 653 C CA . ASP A 1 89 ? 0.058 6.316 14.516 1 69.69 89 ASP A CA 1
ATOM 654 C C . ASP A 1 89 ? 0.871 5.707 15.656 1 69.69 89 ASP A C 1
ATOM 656 O O . ASP A 1 89 ? 0.425 4.758 16.312 1 69.69 89 ASP A O 1
ATOM 660 N N . ASP A 1 90 ? 2.129 5.734 15.508 1 62.03 90 ASP A N 1
ATOM 661 C CA . ASP A 1 90 ? 2.963 5.234 16.594 1 62.03 90 ASP A CA 1
ATOM 662 C C . ASP A 1 90 ? 3.021 6.242 17.75 1 62.03 90 ASP A C 1
ATOM 664 O O . ASP A 1 90 ? 3.572 7.332 17.594 1 62.03 90 ASP A O 1
ATOM 668 N N . PRO A 1 91 ? 2.111 5.773 18.75 1 61.88 91 PRO A N 1
ATOM 669 C CA . PRO A 1 91 ? 2.109 6.68 19.906 1 61.88 91 PRO A CA 1
ATOM 670 C C . PRO A 1 91 ? 3.514 7.105 20.328 1 61.88 91 PRO A C 1
ATOM 672 O O . PRO A 1 91 ? 3.717 8.242 20.75 1 61.88 91 PRO A O 1
ATOM 675 N N . GLN A 1 92 ? 4.387 6.109 20.172 1 61.59 92 GLN A N 1
ATOM 676 C CA . GLN A 1 92 ? 5.75 6.457 20.562 1 61.59 92 GLN A CA 1
ATOM 677 C C . GLN A 1 92 ? 6.34 7.508 19.625 1 61.59 92 GLN A C 1
ATOM 679 O O . GLN A 1 92 ? 7.043 8.422 20.078 1 61.59 92 GLN A O 1
ATOM 684 N N . ARG A 1 93 ? 5.945 7.348 18.422 1 62.38 93 ARG A N 1
ATOM 685 C CA . ARG A 1 93 ? 6.406 8.352 17.484 1 62.38 93 ARG A CA 1
ATOM 686 C C . ARG A 1 93 ? 5.766 9.711 17.766 1 62.38 93 ARG A C 1
ATOM 688 O O . ARG A 1 93 ? 6.418 10.75 17.641 1 62.38 93 ARG A O 1
ATOM 695 N N . ARG A 1 94 ? 4.57 9.555 18.109 1 68.31 94 ARG A N 1
ATOM 696 C CA . ARG A 1 94 ? 3.887 10.797 18.453 1 68.31 94 ARG A CA 1
ATOM 697 C C . ARG A 1 94 ? 4.516 11.445 19.688 1 68.31 94 ARG A C 1
ATOM 699 O O . ARG A 1 94 ? 4.684 12.664 19.734 1 68.31 94 ARG A O 1
ATOM 706 N N . ARG A 1 95 ? 4.719 10.625 20.672 1 67.25 95 ARG A N 1
ATOM 707 C CA . ARG A 1 95 ? 5.328 11.141 21.891 1 67.25 95 ARG A CA 1
ATOM 708 C C . ARG A 1 95 ? 6.691 11.758 21.609 1 67.25 95 ARG A C 1
ATOM 710 O O . ARG A 1 95 ? 7.012 12.836 22.109 1 67.25 95 ARG A O 1
ATOM 717 N N . LEU A 1 96 ? 7.449 11.094 20.766 1 66.25 96 LEU A N 1
ATOM 718 C CA . LEU A 1 96 ? 8.766 11.602 20.391 1 66.25 96 LEU A CA 1
ATOM 719 C C . LEU A 1 96 ? 8.648 12.922 19.656 1 66.25 96 LEU A C 1
ATOM 721 O O . LEU A 1 96 ? 9.414 13.859 19.906 1 66.25 96 LEU A O 1
ATOM 725 N N . ALA A 1 97 ? 7.703 12.961 18.844 1 63.62 97 ALA A N 1
ATOM 726 C CA . ALA A 1 97 ? 7.484 14.195 18.094 1 63.62 97 ALA A CA 1
ATOM 727 C C . ALA A 1 97 ? 7.098 15.344 19.016 1 63.62 97 ALA A C 1
ATOM 729 O O . ALA A 1 97 ? 7.57 16.469 18.844 1 63.62 97 ALA A O 1
ATOM 730 N N . ARG A 1 98 ? 6.32 15.078 19.938 1 73.25 98 ARG A N 1
ATOM 731 C CA . ARG A 1 98 ? 5.914 16.078 20.906 1 73.25 98 ARG A CA 1
ATOM 732 C C . ARG A 1 98 ? 7.109 16.562 21.734 1 73.25 98 ARG A C 1
ATOM 734 O O . ARG A 1 98 ? 7.227 17.75 22.016 1 73.25 98 ARG A O 1
ATOM 741 N N . MET A 1 99 ? 7.906 15.664 22.094 1 70.81 99 MET A N 1
ATOM 742 C CA . MET A 1 99 ? 9.102 16 22.859 1 70.81 99 MET A CA 1
ATOM 743 C C . MET A 1 99 ? 10.055 16.859 22.047 1 70.81 99 MET A C 1
ATOM 745 O O . MET A 1 99 ? 10.609 17.844 22.547 1 70.81 99 MET A O 1
ATOM 749 N N . GLU A 1 100 ? 10.148 16.5 20.781 1 65.62 100 GLU A N 1
ATOM 750 C CA . GLU A 1 100 ? 10.984 17.297 19.891 1 65.62 100 GLU A CA 1
ATOM 751 C C . GLU A 1 100 ? 10.453 18.719 19.75 1 65.62 100 GLU A C 1
ATOM 753 O O . GLU A 1 100 ? 11.227 19.672 19.75 1 65.62 100 GLU A O 1
ATOM 758 N N . GLU A 1 101 ? 9.227 18.812 19.703 1 73 101 GLU A N 1
ATOM 759 C CA . GLU A 1 101 ? 8.586 20.125 19.625 1 73 101 GLU A CA 1
ATOM 760 C C . GLU A 1 101 ? 8.836 20.938 20.891 1 73 101 GLU A C 1
ATOM 762 O O . GLU A 1 101 ? 9.086 22.141 20.828 1 73 101 GLU A O 1
ATOM 767 N N . ALA A 1 102 ? 8.734 20.344 21.984 1 75.62 102 ALA A N 1
ATOM 768 C CA . ALA A 1 102 ? 8.984 21 23.266 1 75.62 102 ALA A CA 1
ATOM 769 C C . ALA A 1 102 ? 10.43 21.484 23.359 1 75.62 102 ALA A C 1
ATOM 771 O O . ALA A 1 102 ? 10.688 22.594 23.828 1 75.62 102 ALA A O 1
ATOM 772 N N . VAL A 1 103 ? 11.32 20.719 22.875 1 70.81 103 VAL A N 1
ATOM 773 C CA . VAL A 1 103 ? 12.734 21.078 22.891 1 70.81 103 VAL A CA 1
ATOM 774 C C . VAL A 1 103 ? 12.977 22.266 21.969 1 70.81 103 VAL A C 1
ATOM 776 O O . VAL A 1 103 ? 13.672 23.219 22.344 1 70.81 103 VAL A O 1
ATOM 779 N N . SER A 1 104 ? 12.305 22.156 20.797 1 73.94 104 SER A N 1
ATOM 780 C CA . SER A 1 104 ? 12.453 23.25 19.844 1 73.94 104 SER A CA 1
ATOM 781 C C . SER A 1 104 ? 11.891 24.547 20.391 1 73.94 104 SER A C 1
ATOM 783 O O . SER A 1 104 ? 12.492 25.609 20.234 1 73.94 104 SER A O 1
ATOM 785 N N . ALA A 1 105 ? 10.852 24.422 21.109 1 80.62 105 ALA A N 1
ATOM 786 C CA . ALA A 1 105 ? 10.195 25.594 21.688 1 80.62 105 ALA A CA 1
ATOM 787 C C . ALA A 1 105 ? 11.023 26.188 22.828 1 80.62 105 ALA A C 1
ATOM 789 O O . ALA A 1 105 ? 10.922 27.375 23.109 1 80.62 105 ALA A O 1
ATOM 790 N N . ALA A 1 106 ? 11.797 25.375 23.406 1 75.94 106 ALA A N 1
ATOM 791 C CA . ALA A 1 106 ? 12.586 25.797 24.562 1 75.94 106 ALA A CA 1
ATOM 792 C C . ALA A 1 106 ? 13.883 26.469 24.109 1 75.94 106 ALA A C 1
ATOM 794 O O . ALA A 1 106 ? 14.516 27.188 24.891 1 75.94 106 ALA A O 1
ATOM 795 N N . ARG A 1 107 ? 14.109 26.203 22.875 1 73.81 107 ARG A N 1
ATOM 796 C CA . ARG A 1 107 ? 15.336 26.797 22.359 1 73.81 107 ARG A CA 1
ATOM 797 C C . ARG A 1 107 ? 15.281 28.312 22.406 1 73.81 107 ARG A C 1
ATOM 799 O O . ARG A 1 107 ? 14.297 28.922 22 1 73.81 107 ARG A O 1
ATOM 806 N N . GLY A 1 108 ? 16.281 28.953 23.031 1 76.88 108 GLY A N 1
ATOM 807 C CA . GLY A 1 108 ? 16.391 30.406 23.109 1 76.88 108 GLY A CA 1
ATOM 808 C C . GLY A 1 108 ? 15.859 30.984 24.406 1 76.88 108 GLY A C 1
ATOM 809 O O . GLY A 1 108 ? 15.953 32.188 24.641 1 76.88 108 GLY A O 1
ATOM 810 N N . LEU A 1 109 ? 15.242 30.172 25.078 1 81.25 109 LEU A N 1
ATOM 811 C CA . LEU A 1 109 ? 14.781 30.609 26.391 1 81.25 109 LEU A CA 1
ATOM 812 C C . LEU A 1 109 ? 15.945 30.703 27.375 1 81.25 109 LEU A C 1
ATOM 814 O O . LEU A 1 109 ? 17.016 30.156 27.125 1 81.25 109 LEU A O 1
ATOM 818 N N . PRO A 1 110 ? 15.711 31.625 28.453 1 83.5 110 PRO A N 1
ATOM 819 C CA . PRO A 1 110 ? 16.719 31.641 29.516 1 83.5 110 PRO A CA 1
ATOM 820 C C . PRO A 1 110 ? 16.984 30.25 30.094 1 83.5 110 PRO A C 1
ATOM 822 O O . PRO A 1 110 ? 16.094 29.406 30.109 1 83.5 110 PRO A O 1
ATOM 825 N N . ALA A 1 111 ? 18.25 29.969 30.531 1 74.88 111 ALA A N 1
ATOM 826 C CA . ALA A 1 111 ? 18.75 28.672 30.953 1 74.88 111 ALA A CA 1
ATOM 827 C C . ALA A 1 111 ? 17.812 28.016 31.984 1 74.88 111 ALA A C 1
ATOM 829 O O . ALA A 1 111 ? 17.531 26.828 31.906 1 74.88 111 ALA A O 1
ATOM 830 N N . GLU A 1 112 ? 17.359 28.844 32.844 1 82.88 112 GLU A N 1
ATOM 831 C CA . GLU A 1 112 ? 16.484 28.312 33.875 1 82.88 112 GLU A CA 1
ATOM 832 C C . GLU A 1 112 ? 15.164 27.828 33.312 1 82.88 112 GLU A C 1
ATOM 834 O O . GLU A 1 112 ? 14.664 26.766 33.719 1 82.88 112 GLU A O 1
ATOM 839 N N . GLU A 1 113 ? 14.602 28.469 32.344 1 82.19 113 GLU A N 1
ATOM 840 C CA . GLU A 1 113 ? 13.344 28.109 31.688 1 82.19 113 GLU A CA 1
ATOM 841 C C . GLU A 1 113 ? 13.523 26.906 30.781 1 82.19 113 GLU A C 1
ATOM 843 O O . GLU A 1 113 ? 12.656 26.031 30.719 1 82.19 113 GLU A O 1
ATOM 848 N N . GLU A 1 114 ? 14.703 26.906 30.078 1 74.75 114 GLU A N 1
ATOM 849 C CA . GLU A 1 114 ? 15.031 25.75 29.234 1 74.75 114 GLU A CA 1
ATOM 850 C C . GLU A 1 114 ? 15.117 24.469 30.078 1 74.75 114 GLU A C 1
ATOM 852 O O . GLU A 1 114 ? 14.547 23.438 29.703 1 74.75 114 GLU A O 1
ATOM 857 N N . ALA A 1 115 ? 15.781 24.547 31.203 1 76.12 115 ALA A N 1
ATOM 858 C CA . ALA A 1 115 ? 15.945 23.406 32.094 1 76.12 115 ALA A CA 1
ATOM 859 C C . ALA A 1 115 ? 14.602 22.922 32.625 1 76.12 115 ALA A C 1
ATOM 861 O O . ALA A 1 115 ? 14.367 21.719 32.75 1 76.12 115 ALA A O 1
ATOM 862 N N . LEU A 1 116 ? 13.758 23.844 32.844 1 81.44 116 LEU A N 1
ATOM 863 C CA . LEU A 1 116 ? 12.438 23.516 33.375 1 81.44 116 LEU A CA 1
ATOM 864 C C . LEU A 1 116 ? 11.57 22.828 32.344 1 81.44 116 LEU A C 1
ATOM 866 O O . LEU A 1 116 ? 10.789 21.938 32.656 1 81.44 116 LEU A O 1
ATOM 870 N N .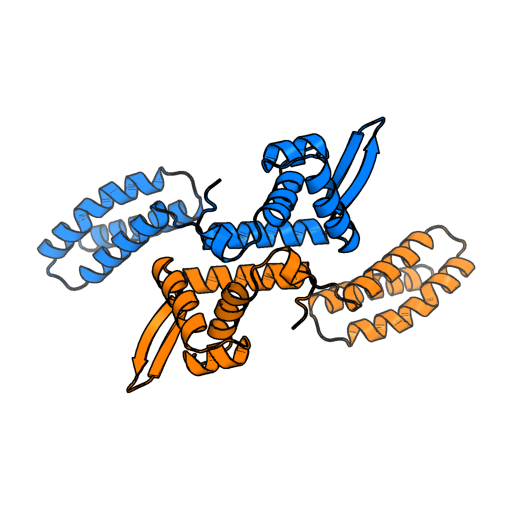 ARG A 1 117 ? 11.727 23.188 31.125 1 77.81 117 ARG A N 1
ATOM 871 C CA . ARG A 1 117 ? 10.875 22.688 30.062 1 77.81 117 ARG A CA 1
ATOM 872 C C . ARG A 1 117 ? 11.398 21.359 29.531 1 77.81 117 ARG A C 1
ATOM 874 O O . ARG A 1 117 ? 10.609 20.453 29.203 1 77.81 117 ARG A O 1
ATOM 881 N N . ILE A 1 118 ? 12.75 21.297 29.484 1 75 118 ILE A N 1
ATOM 882 C CA . ILE A 1 118 ? 13.305 20.141 28.781 1 75 118 ILE A CA 1
ATOM 883 C C . ILE A 1 118 ? 13.781 19.109 29.812 1 75 118 ILE A C 1
ATOM 885 O O . ILE A 1 118 ? 13.883 17.922 29.5 1 75 118 ILE A O 1
ATOM 889 N N . GLY A 1 119 ? 13.977 19.547 31.047 1 72.88 119 GLY A N 1
ATOM 890 C CA . GLY A 1 119 ? 14.445 18.656 32.094 1 72.88 119 GLY A CA 1
ATOM 891 C C . GLY A 1 119 ? 13.602 17.406 32.25 1 72.88 119 GLY A C 1
ATOM 892 O O . GLY A 1 119 ? 14.125 16.297 32.219 1 72.88 119 GLY A O 1
ATOM 893 N N . PRO A 1 120 ? 12.328 17.547 32.344 1 75.75 120 PRO A N 1
ATOM 894 C CA . PRO A 1 120 ? 11.445 16.391 32.531 1 75.75 120 PRO A CA 1
ATOM 895 C C . PRO A 1 120 ? 11.391 15.477 31.312 1 75.75 120 PRO A C 1
ATOM 897 O O . PRO A 1 120 ? 11.094 14.289 31.453 1 75.75 120 PRO A O 1
ATOM 900 N N . LEU A 1 121 ? 11.688 16.016 30.188 1 73.31 121 LEU A N 1
ATOM 901 C CA . LEU A 1 121 ? 11.633 15.234 28.953 1 73.31 121 LEU A CA 1
ATOM 902 C C . LEU A 1 121 ? 12.727 14.172 28.938 1 73.31 121 LEU A C 1
ATOM 904 O O . LEU A 1 121 ? 12.57 13.125 28.297 1 73.31 121 LEU A O 1
ATOM 908 N N . ARG A 1 122 ? 13.75 14.492 29.609 1 65.56 122 ARG A N 1
ATOM 909 C CA . ARG A 1 122 ? 14.844 13.531 29.672 1 65.56 122 ARG A CA 1
ATOM 910 C C . ARG A 1 122 ? 14.398 12.219 30.328 1 65.56 122 ARG A C 1
ATOM 912 O O . ARG A 1 122 ? 14.773 11.141 29.875 1 65.56 122 ARG A O 1
ATOM 919 N N . ARG A 1 123 ? 13.711 12.414 31.312 1 67.81 123 ARG A N 1
ATOM 920 C CA . ARG A 1 123 ? 13.195 11.227 32 1 67.81 123 ARG A CA 1
ATOM 921 C C . ARG A 1 123 ? 12.258 10.438 31.078 1 67.81 123 ARG A C 1
ATOM 923 O O . ARG A 1 123 ? 12.305 9.211 31.047 1 67.81 123 ARG A O 1
ATOM 930 N N . ASP A 1 124 ? 11.438 11.094 30.344 1 68.25 124 ASP A N 1
ATOM 931 C CA . ASP A 1 124 ? 10.477 10.453 29.453 1 68.25 124 ASP A CA 1
ATOM 932 C C . ASP A 1 124 ? 11.18 9.773 28.281 1 68.25 124 ASP A C 1
ATOM 934 O O . ASP A 1 124 ? 10.75 8.711 27.828 1 68.25 124 ASP A O 1
ATOM 938 N N . LEU A 1 125 ? 12.195 10.492 27.844 1 65.69 125 LEU A N 1
ATOM 939 C CA . LEU A 1 125 ? 13 9.938 26.766 1 65.69 125 LEU A CA 1
ATOM 940 C C . LEU A 1 125 ? 13.648 8.625 27.188 1 65.69 125 LEU A C 1
ATOM 942 O O . LEU A 1 125 ? 13.734 7.688 26.391 1 65.69 125 LEU A O 1
ATOM 946 N N . ALA A 1 126 ? 14.016 8.555 28.406 1 63.81 126 ALA A N 1
ATOM 947 C CA . ALA A 1 126 ? 14.594 7.32 28.922 1 63.81 126 ALA A CA 1
ATOM 948 C C . ALA A 1 126 ? 13.602 6.164 28.812 1 63.81 126 ALA A C 1
ATOM 950 O O . ALA A 1 126 ? 13.984 5.043 28.469 1 63.81 126 ALA A O 1
ATOM 951 N N . LYS A 1 127 ? 12.453 6.41 28.906 1 63.66 127 LYS A N 1
ATOM 952 C CA . LYS A 1 127 ? 11.406 5.391 28.828 1 63.66 127 LYS A CA 1
ATOM 953 C C . LYS A 1 127 ? 11.18 4.945 27.391 1 63.66 127 LYS A C 1
ATOM 955 O O . LYS A 1 127 ? 10.938 3.764 27.125 1 63.66 127 LYS A O 1
ATOM 960 N N . LEU A 1 128 ? 11.273 5.848 26.594 1 63.88 128 LEU A N 1
ATOM 961 C CA . LEU A 1 128 ? 11.109 5.547 25.172 1 63.88 128 LEU A CA 1
ATOM 962 C C . LEU A 1 128 ? 12.266 4.699 24.656 1 63.88 128 LEU A C 1
ATOM 964 O O . LEU A 1 128 ? 12.078 3.828 23.812 1 63.88 128 LEU A O 1
ATOM 968 N N . LEU A 1 129 ? 13.406 5.055 25.156 1 60.59 129 LEU A N 1
ATOM 969 C CA . LEU A 1 129 ? 14.586 4.281 24.781 1 60.59 129 LEU A CA 1
ATOM 970 C C . LEU A 1 129 ? 14.438 2.824 25.219 1 60.59 129 LEU A C 1
ATOM 972 O O . LEU A 1 129 ? 14.961 1.924 24.562 1 60.59 129 LEU A O 1
ATOM 976 N N . ALA A 1 130 ? 13.672 2.602 26.172 1 57.53 130 ALA A N 1
ATOM 977 C CA . ALA A 1 130 ? 13.43 1.236 26.625 1 57.53 130 ALA A CA 1
ATOM 978 C C . ALA A 1 130 ? 12.352 0.554 25.797 1 57.53 130 ALA A C 1
ATOM 980 O O . ALA A 1 130 ? 12.195 -0.669 25.859 1 57.53 130 ALA A O 1
ATOM 981 N N . ALA A 1 131 ? 11.719 1.241 25.016 1 55.22 131 ALA A N 1
ATOM 982 C CA . ALA A 1 131 ? 10.562 0.728 24.297 1 55.22 131 ALA A CA 1
ATOM 983 C C . ALA A 1 131 ? 10.984 0.014 23.016 1 55.22 131 ALA A C 1
ATOM 985 O O . ALA A 1 131 ? 12.07 0.258 22.484 1 55.22 131 ALA A O 1
ATOM 986 N N . GLU A 1 132 ? 10.172 -0.958 22.484 1 50.31 132 GLU A N 1
ATOM 987 C CA . GLU A 1 132 ? 10.289 -1.851 21.344 1 50.31 132 GLU A CA 1
ATOM 988 C C . GLU A 1 132 ? 10.047 -1.102 20.031 1 50.31 132 GLU A C 1
ATOM 990 O O . GLU A 1 132 ? 9.164 -0.246 19.953 1 50.31 132 GLU A O 1
ATOM 995 N N . GLY A 1 133 ? 11.195 -0.76 19.125 1 54.38 133 GLY A N 1
ATOM 996 C CA . GLY A 1 133 ? 11.312 -0.212 17.781 1 54.38 133 GLY A CA 1
ATOM 997 C C . GLY A 1 133 ? 12.617 0.518 17.547 1 54.38 133 GLY A C 1
ATOM 998 O O . GLY A 1 133 ? 12.961 1.45 18.281 1 54.38 133 GLY A O 1
ATOM 999 N N . GLU A 1 134 ? 13.375 0.026 16.75 1 54.41 134 GLU A N 1
ATOM 1000 C CA . GLU A 1 134 ? 14.75 0.464 16.531 1 54.41 134 GLU A CA 1
ATOM 1001 C C . GLU A 1 134 ? 14.797 1.919 16.078 1 54.41 134 GLU A C 1
ATOM 1003 O O . GLU A 1 134 ? 15.625 2.699 16.547 1 54.41 134 GLU A O 1
ATOM 1008 N N . GLU A 1 135 ? 13.883 2.256 15.359 1 52 135 GLU A N 1
ATOM 1009 C CA . GLU A 1 135 ? 13.938 3.617 14.836 1 52 135 GLU A CA 1
ATOM 1010 C C . GLU A 1 135 ? 13.625 4.641 15.922 1 52 135 GLU A C 1
ATOM 1012 O O . GLU A 1 135 ? 14.297 5.672 16.031 1 52 135 GLU A O 1
ATOM 1017 N N . VAL A 1 136 ? 12.602 4.328 16.703 1 53.12 136 VAL A N 1
ATOM 1018 C CA . VAL A 1 136 ? 12.242 5.23 17.797 1 53.12 136 VAL A CA 1
ATOM 1019 C C . VAL A 1 136 ? 13.359 5.254 18.844 1 53.12 136 VAL A C 1
ATOM 1021 O O . VAL A 1 136 ? 13.727 6.32 19.344 1 53.12 136 VAL A O 1
ATOM 1024 N N . ARG A 1 137 ? 13.891 4.18 19.016 1 54.41 137 ARG A N 1
ATOM 1025 C CA . ARG A 1 137 ? 14.984 4.086 19.969 1 54.41 137 ARG A CA 1
ATOM 1026 C C . ARG A 1 137 ? 16.188 4.887 19.5 1 54.41 137 ARG A C 1
ATOM 1028 O O . ARG A 1 137 ? 16.828 5.59 20.297 1 54.41 137 ARG A O 1
ATOM 1035 N N . GLU A 1 138 ? 16.438 4.754 18.25 1 55.62 138 GLU A N 1
ATOM 1036 C CA . GLU A 1 138 ? 17.562 5.477 17.688 1 55.62 138 GLU A CA 1
ATOM 1037 C C . GLU A 1 138 ? 17.328 6.984 17.719 1 55.62 138 GLU A C 1
ATOM 1039 O O . GLU A 1 138 ? 18.219 7.754 18.078 1 55.62 138 GLU A O 1
ATOM 1044 N N . ALA A 1 139 ? 16.156 7.324 17.469 1 54.06 139 ALA A N 1
ATOM 1045 C CA . ALA A 1 139 ? 15.812 8.742 17.516 1 54.06 139 ALA A CA 1
ATOM 1046 C C . ALA A 1 139 ? 15.805 9.266 18.953 1 54.06 139 ALA A C 1
ATOM 1048 O O . ALA A 1 139 ? 16.297 10.359 19.234 1 54.06 139 ALA A O 1
ATOM 1049 N N . ALA A 1 140 ? 15.281 8.484 19.812 1 49.97 140 ALA A N 1
ATOM 1050 C CA . ALA A 1 140 ? 15.273 8.828 21.234 1 49.97 140 ALA A CA 1
ATOM 1051 C C . ALA A 1 140 ? 16.688 8.953 21.781 1 49.97 140 ALA A C 1
ATOM 1053 O O . ALA A 1 140 ? 17 9.883 22.516 1 49.97 140 ALA A O 1
ATOM 1054 N N . GLY A 1 141 ? 17.484 8.047 21.391 1 52.19 141 GLY A N 1
ATOM 1055 C CA . GLY A 1 141 ? 18.891 8.078 21.812 1 52.19 141 GLY A CA 1
ATOM 1056 C C . GLY A 1 141 ? 19.641 9.297 21.297 1 52.19 141 GLY A C 1
ATOM 1057 O O . GLY A 1 141 ? 20.406 9.914 22.031 1 52.19 141 GLY A O 1
ATOM 1058 N N . ALA A 1 142 ? 19.375 9.602 20.078 1 55 142 ALA A N 1
ATOM 1059 C CA . ALA A 1 142 ? 20 10.781 19.484 1 55 142 ALA A CA 1
ATOM 1060 C C . ALA A 1 142 ? 19.562 12.055 20.219 1 55 142 ALA A C 1
ATOM 1062 O O . ALA A 1 142 ? 20.391 12.93 20.5 1 55 142 ALA A O 1
ATOM 1063 N N . LEU A 1 143 ? 18.344 12.102 20.516 1 51 143 LEU A N 1
ATOM 1064 C CA . LEU A 1 143 ? 17.828 13.242 21.25 1 51 143 LEU A CA 1
ATOM 1065 C C . LEU A 1 143 ? 18.422 13.312 22.656 1 51 143 LEU A C 1
ATOM 1067 O O . LEU A 1 143 ? 18.766 14.391 23.141 1 51 143 LEU A O 1
ATOM 1071 N N . ASP A 1 144 ? 18.516 12.25 23.281 1 51.66 144 ASP A N 1
ATOM 1072 C CA . ASP A 1 144 ? 19.125 12.18 24.594 1 51.66 144 ASP A CA 1
ATOM 1073 C C . ASP A 1 144 ? 20.562 12.688 24.562 1 51.66 144 ASP A C 1
ATOM 1075 O O . ASP A 1 144 ? 20.969 13.477 25.422 1 51.66 144 ASP A O 1
ATOM 1079 N N . ARG A 1 145 ? 21.328 12.242 23.578 1 54.12 145 ARG A N 1
ATOM 1080 C CA . ARG A 1 145 ? 22.703 12.672 23.438 1 54.12 145 ARG A CA 1
ATOM 1081 C C . ARG A 1 145 ? 22.781 14.18 23.219 1 54.12 145 ARG A C 1
ATOM 1083 O O . ARG A 1 145 ? 23.672 14.844 23.766 1 54.12 145 ARG A O 1
ATOM 1090 N N . ARG A 1 146 ? 21.844 14.641 22.453 1 52.38 146 ARG A N 1
ATOM 1091 C CA . ARG A 1 146 ? 21.797 16.078 22.234 1 52.38 146 ARG A CA 1
ATOM 1092 C C . ARG A 1 146 ? 21.5 16.828 23.531 1 52.38 146 ARG A C 1
ATOM 1094 O O . ARG A 1 146 ? 22.109 17.859 23.812 1 52.38 146 ARG A O 1
ATOM 1101 N N . ILE A 1 147 ? 20.609 16.172 24.188 1 46.66 147 ILE A N 1
ATOM 1102 C CA . ILE A 1 147 ? 20.234 16.766 25.469 1 46.66 147 ILE A CA 1
ATOM 1103 C C . ILE A 1 147 ? 21.438 16.766 26.406 1 46.66 147 ILE A C 1
ATOM 1105 O O . ILE A 1 147 ? 21.766 17.797 27.016 1 46.66 147 ILE A O 1
ATOM 1109 N N . VAL A 1 148 ? 22.047 15.719 26.484 1 48.38 148 VAL A N 1
ATOM 1110 C CA . VAL A 1 148 ? 23.188 15.578 27.375 1 48.38 148 VAL A CA 1
ATOM 1111 C C . VAL A 1 148 ? 24.297 16.531 26.953 1 48.38 148 VAL A C 1
ATOM 1113 O O . VAL A 1 148 ? 24.906 17.203 27.781 1 48.38 148 VAL A O 1
ATOM 1116 N N . SER A 1 149 ? 24.547 16.547 25.656 1 49.84 149 SER A N 1
ATOM 1117 C CA . SER A 1 149 ? 25.594 17.422 25.125 1 49.84 149 SER A CA 1
ATOM 1118 C C . SER A 1 149 ? 25.297 18.891 25.422 1 49.84 149 SER A C 1
ATOM 1120 O O . SER A 1 149 ? 26.188 19.656 25.766 1 49.84 149 SER A O 1
ATOM 1122 N N . THR A 1 150 ? 24.062 19.109 25.281 1 44.5 150 THR A N 1
ATOM 1123 C CA . THR A 1 150 ? 23.656 20.469 25.594 1 44.5 150 THR A CA 1
ATOM 1124 C C . THR A 1 150 ? 23.797 20.75 27.078 1 44.5 150 THR A C 1
ATOM 1126 O O . THR A 1 150 ? 24.281 21.812 27.469 1 44.5 150 THR A O 1
ATOM 1129 N N . LEU A 1 151 ? 23.453 19.766 27.688 1 45.62 151 LEU A N 1
ATOM 1130 C CA . LEU A 1 151 ? 23.516 19.938 29.141 1 45.62 151 LEU A CA 1
ATOM 1131 C C . LEU A 1 151 ? 24.953 19.953 29.641 1 45.62 151 LEU A C 1
ATOM 1133 O O . LEU A 1 151 ? 25.297 20.688 30.562 1 45.62 151 LEU A O 1
ATOM 1137 N N . GLU A 1 152 ? 25.719 19.141 29.031 1 47.84 152 GLU A N 1
ATOM 1138 C CA . GLU A 1 152 ? 27.109 19.078 29.5 1 47.84 152 GLU A CA 1
ATOM 1139 C C . GLU A 1 152 ? 27.922 20.25 28.938 1 47.84 152 GLU A C 1
ATOM 1141 O O . GLU A 1 152 ? 28.922 20.656 29.531 1 47.84 152 GLU A O 1
ATOM 1146 N N . GLY A 1 153 ? 27.641 20.609 27.797 1 48.78 153 GLY A N 1
ATOM 1147 C CA . GLY A 1 153 ? 28.422 21.734 27.281 1 48.78 153 GLY A CA 1
ATOM 1148 C C . GLY A 1 153 ? 28.062 23.047 27.938 1 48.78 153 GLY A C 1
ATOM 1149 O O . GLY A 1 153 ? 28.719 24.062 27.672 1 48.78 153 GLY A O 1
ATOM 1150 N N . GLY A 1 154 ? 26.891 23.219 28.516 1 41.53 154 GLY A N 1
ATOM 1151 C CA . GLY A 1 154 ? 26.719 24.469 29.25 1 41.53 154 GLY A CA 1
ATOM 1152 C C . GLY A 1 154 ? 27.5 24.531 30.547 1 41.53 154 GLY A C 1
ATOM 1153 O O . GLY A 1 154 ? 27.406 25.5 31.297 1 41.53 154 GLY A O 1
ATOM 1154 N N . GLY A 1 155 ? 28.078 23.406 30.953 1 34.84 155 GLY A N 1
ATOM 1155 C CA . GLY A 1 155 ? 28.969 23.812 32.031 1 34.84 155 GLY A CA 1
ATOM 1156 C C . GLY A 1 155 ? 30.312 24.328 31.531 1 34.84 155 GLY A C 1
ATOM 1157 O O . GLY A 1 155 ? 30.672 24.109 30.375 1 34.84 155 GLY A O 1
ATOM 1158 N N . MET B 1 1 ? -11.797 4.941 -14.852 1 33.75 1 MET B N 1
ATOM 1159 C CA . MET B 1 1 ? -10.414 4.477 -14.719 1 33.75 1 MET B CA 1
ATOM 1160 C C . MET B 1 1 ? -10.367 3.092 -14.086 1 33.75 1 MET B C 1
ATOM 1162 O O . MET B 1 1 ? -10.836 2.9 -12.961 1 33.75 1 MET B O 1
ATOM 1166 N N . LYS B 1 2 ? -10.664 2.16 -14.891 1 48.5 2 LYS B N 1
ATOM 1167 C CA . LYS B 1 2 ? -10.586 0.75 -14.516 1 48.5 2 LYS B CA 1
ATOM 1168 C C . LYS B 1 2 ? -9.312 0.453 -13.742 1 48.5 2 LYS B C 1
ATOM 1170 O O . LYS B 1 2 ? -8.211 0.742 -14.219 1 48.5 2 LYS B O 1
ATOM 1175 N N . GLY B 1 3 ? -9.391 0.565 -12.469 1 57.97 3 GLY B N 1
ATOM 1176 C CA . GLY B 1 3 ? -8.172 0.498 -11.68 1 57.97 3 GLY B CA 1
ATOM 1177 C C . GLY B 1 3 ? -7.316 -0.711 -12.008 1 57.97 3 GLY B C 1
ATOM 1178 O O . GLY B 1 3 ? -7.828 -1.729 -12.477 1 57.97 3 GLY B O 1
ATOM 1179 N N . GLY B 1 4 ? -6.055 -0.59 -12.438 1 71.25 4 GLY B N 1
ATOM 1180 C CA . GLY B 1 4 ? -5.039 -1.607 -12.656 1 71.25 4 GLY B CA 1
ATOM 1181 C C . GLY B 1 4 ? -4.871 -2.547 -11.477 1 71.25 4 GLY B C 1
ATOM 1182 O O . GLY B 1 4 ? -5.707 -2.57 -10.57 1 71.25 4 GLY B O 1
ATOM 1183 N N . PRO B 1 5 ? -4.047 -3.514 -11.648 1 78.62 5 PRO B N 1
ATOM 1184 C CA . PRO B 1 5 ? -3.766 -4.48 -10.586 1 78.62 5 PRO B CA 1
ATOM 1185 C C . PRO B 1 5 ? -3.564 -3.816 -9.227 1 78.62 5 PRO B C 1
ATOM 1187 O O . PRO B 1 5 ? -3.809 -4.441 -8.188 1 78.62 5 PRO B O 1
ATOM 1190 N N . GLU B 1 6 ? -3.322 -2.562 -9.25 1 81.38 6 GLU B N 1
ATOM 1191 C CA . GLU B 1 6 ? -3.066 -1.836 -8.008 1 81.38 6 GLU B CA 1
ATOM 1192 C C . GLU B 1 6 ? -4.355 -1.6 -7.234 1 81.38 6 GLU B C 1
ATOM 1194 O O . GLU B 1 6 ? -4.332 -1.444 -6.012 1 81.38 6 GLU B O 1
ATOM 1199 N N . LEU B 1 7 ? -5.426 -1.628 -7.949 1 84.75 7 LEU B N 1
ATOM 1200 C CA . LEU B 1 7 ? -6.703 -1.357 -7.305 1 84.75 7 LEU B CA 1
ATOM 1201 C C . LEU B 1 7 ? -7.172 -2.564 -6.496 1 84.75 7 LEU B C 1
ATOM 1203 O O . LEU B 1 7 ? -8.062 -2.441 -5.648 1 84.75 7 LEU B O 1
ATOM 1207 N N . PHE B 1 8 ? -6.5 -3.725 -6.66 1 88.5 8 PHE B N 1
ATOM 1208 C CA . PHE B 1 8 ? -6.84 -4.941 -5.93 1 88.5 8 PHE B CA 1
ATOM 1209 C C . PHE B 1 8 ? -6.574 -4.766 -4.441 1 88.5 8 PHE B C 1
ATOM 1211 O O . PHE B 1 8 ? -7.344 -5.254 -3.607 1 88.5 8 PHE B O 1
ATOM 1218 N N . PHE B 1 9 ? -5.543 -3.965 -4.164 1 90.12 9 PHE B N 1
ATOM 1219 C CA . PHE B 1 9 ? -5.113 -3.826 -2.779 1 90.12 9 PHE B CA 1
ATOM 1220 C C . PHE B 1 9 ? -5.516 -2.467 -2.221 1 90.12 9 PHE B C 1
ATOM 1222 O O . PHE B 1 9 ? -5.598 -2.291 -1.003 1 90.12 9 PHE B O 1
ATOM 1229 N N . LEU B 1 10 ? -5.805 -1.491 -3.113 1 90.56 10 LEU B N 1
ATOM 1230 C CA . LEU B 1 10 ? -5.895 -0.102 -2.674 1 90.56 10 LEU B CA 1
ATOM 1231 C C . LEU B 1 10 ? -7.289 0.458 -2.92 1 90.56 10 LEU B C 1
ATOM 1233 O O . LEU B 1 10 ? -7.938 0.11 -3.912 1 90.56 10 LEU B O 1
ATOM 1237 N N . ARG B 1 11 ? -7.719 1.345 -1.969 1 91.19 11 ARG B N 1
ATOM 1238 C CA . ARG B 1 11 ? -8.789 2.273 -2.311 1 91.19 11 ARG B CA 1
ATOM 1239 C C . ARG B 1 11 ? -8.281 3.395 -3.209 1 91.19 11 ARG B C 1
ATOM 1241 O O . ARG B 1 11 ? -7.328 4.094 -2.855 1 91.19 11 ARG B O 1
ATOM 1248 N N . ASP B 1 12 ? -8.898 3.49 -4.25 1 89.88 12 ASP B N 1
ATOM 1249 C CA . ASP B 1 12 ? -8.375 4.277 -5.363 1 89.88 12 ASP B CA 1
ATOM 1250 C C . ASP B 1 12 ? -8.266 5.754 -4.988 1 89.88 12 ASP B C 1
ATOM 1252 O O . ASP B 1 12 ? -7.184 6.34 -5.051 1 89.88 12 ASP B O 1
ATOM 1256 N N . LYS B 1 13 ? -9.258 6.328 -4.43 1 93.69 13 LYS B N 1
ATOM 1257 C CA . LYS B 1 13 ? -9.297 7.781 -4.309 1 93.69 13 LYS B CA 1
ATOM 1258 C C . LYS B 1 13 ? -8.328 8.273 -3.236 1 93.69 13 LYS B C 1
ATOM 1260 O O . LYS B 1 13 ? -7.504 9.148 -3.49 1 93.69 13 LYS B O 1
ATOM 1265 N N . PRO B 1 14 ? -8.359 7.66 -2.002 1 96.25 14 PRO B N 1
ATOM 1266 C CA . PRO B 1 14 ? -7.375 8.109 -1.017 1 96.25 14 PRO B CA 1
ATOM 1267 C C . PRO B 1 14 ? -5.934 7.883 -1.473 1 96.25 14 PRO B C 1
ATOM 1269 O O . PRO B 1 14 ? -5.078 8.75 -1.287 1 96.25 14 PRO B O 1
ATOM 1272 N N . ALA B 1 15 ? -5.711 6.723 -2.096 1 95.94 15 ALA B N 1
ATOM 1273 C CA . ALA B 1 15 ? -4.363 6.406 -2.559 1 95.94 15 ALA B CA 1
ATOM 1274 C C . ALA B 1 15 ? -3.914 7.379 -3.645 1 95.94 15 ALA B C 1
ATOM 1276 O O . ALA B 1 15 ? -2.818 7.941 -3.568 1 95.94 15 ALA B O 1
ATOM 1277 N N . MET B 1 16 ? -4.773 7.605 -4.562 1 94.75 16 MET B N 1
ATOM 1278 C CA . MET B 1 16 ? -4.438 8.484 -5.68 1 94.75 16 MET B CA 1
ATOM 1279 C C . MET B 1 16 ? -4.301 9.93 -5.219 1 94.75 16 MET B C 1
ATOM 1281 O O . MET B 1 16 ? -3.473 10.68 -5.742 1 94.75 16 MET B O 1
ATOM 1285 N N . ALA B 1 17 ? -5.094 10.289 -4.266 1 97.44 17 ALA B N 1
ATOM 1286 C CA . ALA B 1 17 ? -5.008 11.641 -3.738 1 97.44 17 ALA B CA 1
ATOM 1287 C C . ALA B 1 17 ? -3.652 11.891 -3.078 1 97.44 17 ALA B C 1
ATOM 1289 O O . ALA B 1 17 ? -3.021 12.922 -3.307 1 97.44 17 ALA B O 1
ATOM 1290 N N . LEU B 1 18 ? -3.234 10.961 -2.266 1 97.25 18 LEU B N 1
ATOM 1291 C CA . LEU B 1 18 ? -1.949 11.086 -1.59 1 97.25 18 LEU B CA 1
ATOM 1292 C C . LEU B 1 18 ? -0.815 11.219 -2.6 1 97.25 18 LEU B C 1
ATOM 1294 O O . LEU B 1 18 ? 0.069 12.062 -2.434 1 97.25 18 LEU B O 1
ATOM 1298 N N . LEU B 1 19 ? -0.926 10.43 -3.654 1 96.5 19 LEU B N 1
ATOM 1299 C CA . LEU B 1 19 ? 0.108 10.461 -4.684 1 96.5 19 LEU B CA 1
ATOM 1300 C C . LEU B 1 19 ? 0.063 11.766 -5.465 1 96.5 19 LEU B C 1
ATOM 1302 O O . LEU B 1 19 ? 1.107 12.32 -5.82 1 96.5 19 LEU B O 1
ATOM 1306 N N . ALA B 1 20 ? -1.13 12.258 -5.711 1 96.62 20 ALA B N 1
ATOM 1307 C CA . ALA B 1 20 ? -1.295 13.516 -6.441 1 96.62 20 ALA B CA 1
ATOM 1308 C C . ALA B 1 20 ? -0.679 14.68 -5.672 1 96.62 20 ALA B C 1
ATOM 1310 O O . ALA B 1 20 ? -0.029 15.547 -6.258 1 96.62 20 ALA B O 1
ATOM 1311 N N . ILE B 1 21 ? -0.854 14.68 -4.383 1 97.75 21 ILE B N 1
ATOM 1312 C CA . ILE B 1 21 ? -0.298 15.75 -3.557 1 97.75 21 ILE B CA 1
ATOM 1313 C C . ILE B 1 21 ? 1.226 15.734 -3.65 1 97.75 21 ILE B C 1
ATOM 1315 O O . ILE B 1 21 ? 1.861 16.781 -3.715 1 97.75 21 ILE B O 1
ATOM 1319 N N . ARG B 1 22 ? 1.739 14.547 -3.605 1 95.44 22 ARG B N 1
ATOM 1320 C CA . ARG B 1 22 ? 3.188 14.383 -3.678 1 95.44 22 ARG B CA 1
ATOM 1321 C C . ARG B 1 22 ? 3.729 14.867 -5.02 1 95.44 22 ARG B C 1
ATOM 1323 O O . ARG B 1 22 ? 4.832 15.414 -5.09 1 95.44 22 ARG B O 1
ATOM 1330 N N . GLU B 1 23 ? 2.982 14.711 -6.082 1 94.38 23 GLU B N 1
ATOM 1331 C CA . GLU B 1 23 ? 3.439 14.984 -7.441 1 94.38 23 GLU B CA 1
ATOM 1332 C C . GLU B 1 23 ? 3.201 16.438 -7.824 1 94.38 23 GLU B C 1
ATOM 1334 O O . GLU B 1 23 ? 3.99 17.031 -8.562 1 94.38 23 GLU B O 1
ATOM 1339 N N . LEU B 1 24 ? 2.148 16.984 -7.301 1 93.5 24 LEU B N 1
ATOM 1340 C CA . LEU B 1 24 ? 1.777 18.359 -7.633 1 93.5 24 LEU B CA 1
ATOM 1341 C C . LEU B 1 24 ? 2.553 19.344 -6.773 1 93.5 24 LEU B C 1
ATOM 1343 O O . LEU B 1 24 ? 2.703 19.141 -5.566 1 93.5 24 LEU B O 1
ATOM 1347 N N . ASP B 1 25 ? 3.154 20.359 -7.348 1 89.12 25 ASP B N 1
ATOM 1348 C CA . ASP B 1 25 ? 3.834 21.438 -6.648 1 89.12 25 ASP B CA 1
ATOM 1349 C C . ASP B 1 25 ? 3.529 22.797 -7.293 1 89.12 25 ASP B C 1
ATOM 1351 O O . ASP B 1 25 ? 4.031 23.094 -8.375 1 89.12 25 ASP B O 1
ATOM 1355 N N . PRO B 1 26 ? 2.859 23.578 -6.695 1 93.56 26 PRO B N 1
ATOM 1356 C CA . PRO B 1 26 ? 2.104 23.375 -5.457 1 93.56 26 PRO B CA 1
ATOM 1357 C C . PRO B 1 26 ? 0.876 22.484 -5.656 1 93.56 26 PRO B C 1
ATOM 1359 O O . PRO B 1 26 ? 0.351 22.391 -6.77 1 93.56 26 PRO B O 1
ATOM 1362 N N . ALA B 1 27 ? 0.44 21.828 -4.578 1 96.88 27 ALA B N 1
ATOM 1363 C CA . ALA B 1 27 ? -0.78 21.031 -4.598 1 96.88 27 ALA B CA 1
ATOM 1364 C C . ALA B 1 27 ? -1.964 21.812 -4.043 1 96.88 27 ALA B C 1
ATOM 1366 O O . ALA B 1 27 ? -1.954 22.234 -2.883 1 96.88 27 ALA B O 1
ATOM 1367 N N . TYR B 1 28 ? -2.9 22.062 -4.945 1 97.25 28 TYR B N 1
ATOM 1368 C CA . TYR B 1 28 ? -4.152 22.672 -4.535 1 97.25 28 TYR B CA 1
ATOM 1369 C C . TYR B 1 28 ? -5.293 21.672 -4.547 1 97.25 28 TYR B C 1
ATOM 1371 O O . TYR B 1 28 ? -5.27 20.703 -5.312 1 97.25 28 TYR B O 1
ATOM 1379 N N . VAL B 1 29 ? -6.285 21.938 -3.715 1 97.25 29 VAL B N 1
ATOM 1380 C CA . VAL B 1 29 ? -7.41 21.031 -3.578 1 97.25 29 VAL B CA 1
ATOM 1381 C C . VAL B 1 29 ? -8.047 20.781 -4.941 1 97.25 29 VAL B C 1
ATOM 1383 O O . VAL B 1 29 ? -8.312 19.641 -5.316 1 97.25 29 VAL B O 1
ATOM 1386 N N . SER B 1 30 ? -8.258 21.828 -5.711 1 96.81 30 SER B N 1
ATOM 1387 C CA . SER B 1 30 ? -8.914 21.719 -7.012 1 96.81 30 SER B CA 1
ATOM 1388 C C . SER B 1 30 ? -8.062 20.922 -7.996 1 96.81 30 SER B C 1
ATOM 1390 O O . SER B 1 30 ? -8.586 20.141 -8.789 1 96.81 30 SER B O 1
ATOM 1392 N N . ALA B 1 31 ? -6.758 21.094 -7.953 1 97.44 31 ALA B N 1
ATOM 1393 C CA . ALA B 1 31 ? -5.844 20.359 -8.82 1 97.44 31 ALA B CA 1
ATOM 1394 C C . ALA B 1 31 ? -5.809 18.875 -8.461 1 97.44 31 ALA B C 1
ATOM 1396 O O . ALA B 1 31 ? -5.754 18.016 -9.352 1 97.44 31 ALA B O 1
ATOM 1397 N N . VAL B 1 32 ? -5.887 18.594 -7.188 1 97.81 32 VAL B N 1
ATOM 1398 C CA . VAL B 1 32 ? -5.91 17.203 -6.723 1 97.81 32 VAL B CA 1
ATOM 1399 C C . VAL B 1 32 ? -7.211 16.531 -7.168 1 97.81 32 VAL B C 1
ATOM 1401 O O . VAL B 1 32 ? -7.191 15.422 -7.691 1 97.81 32 VAL B O 1
ATOM 1404 N N . ALA B 1 33 ? -8.258 17.266 -7.023 1 97.81 33 ALA B N 1
ATOM 1405 C CA . ALA B 1 33 ? -9.562 16.719 -7.418 1 97.81 33 ALA B CA 1
ATOM 1406 C C . ALA B 1 33 ? -9.578 16.375 -8.898 1 97.81 33 ALA B C 1
ATOM 1408 O O . ALA B 1 33 ? -10.055 15.297 -9.281 1 97.81 33 ALA B O 1
ATOM 1409 N N . LYS B 1 34 ? -9.008 17.25 -9.703 1 97.12 34 LYS B N 1
ATOM 1410 C CA . LYS B 1 34 ? -8.914 17.016 -11.148 1 97.12 34 LYS B CA 1
ATOM 1411 C C . LYS B 1 34 ? -8.016 15.82 -11.461 1 97.12 34 LYS B C 1
ATOM 1413 O O . LYS B 1 34 ? -8.375 14.969 -12.273 1 97.12 34 LYS B O 1
ATOM 1418 N N . ALA B 1 35 ? -6.973 15.695 -10.812 1 95.31 35 ALA B N 1
ATOM 1419 C CA . ALA B 1 35 ? -5.988 14.648 -11.062 1 95.31 35 ALA B CA 1
ATOM 1420 C C . ALA B 1 35 ? -6.57 13.266 -10.773 1 95.31 35 ALA B C 1
ATOM 1422 O O . ALA B 1 35 ? -6.215 12.281 -11.422 1 95.31 35 ALA B O 1
ATOM 1423 N N . ILE B 1 36 ? -7.453 13.195 -9.766 1 94.25 36 ILE B N 1
ATOM 1424 C CA . ILE B 1 36 ? -7.938 11.883 -9.359 1 94.25 36 ILE B CA 1
ATOM 1425 C C . ILE B 1 36 ? -9.367 11.68 -9.875 1 94.25 36 ILE B C 1
ATOM 1427 O O . ILE B 1 36 ? -10.047 10.734 -9.469 1 94.25 36 ILE B O 1
ATOM 1431 N N . ASP B 1 37 ? -9.75 12.531 -10.719 1 95.69 37 ASP B N 1
ATOM 1432 C CA . ASP B 1 37 ? -11.07 12.445 -11.336 1 95.69 37 ASP B CA 1
ATOM 1433 C C . ASP B 1 37 ? -12.172 12.352 -10.281 1 95.69 37 ASP B C 1
ATOM 1435 O O . ASP B 1 37 ? -12.953 11.406 -10.273 1 95.69 37 ASP B O 1
ATOM 1439 N N . SER B 1 38 ? -12.203 13.273 -9.375 1 96.56 38 SER B N 1
ATOM 1440 C CA . SER B 1 38 ? -13.156 13.383 -8.281 1 96.56 38 SER B CA 1
ATOM 1441 C C . SER B 1 38 ? -13.719 14.789 -8.172 1 96.56 38 SER B C 1
ATOM 1443 O O . SER B 1 38 ? -13.133 15.742 -8.695 1 96.56 38 SER B O 1
ATOM 1445 N N . THR B 1 39 ? -14.875 14.891 -7.5 1 96.75 39 THR B N 1
ATOM 1446 C CA . THR B 1 39 ? -15.414 16.203 -7.211 1 96.75 39 THR B CA 1
ATOM 1447 C C . THR B 1 39 ? -14.664 16.859 -6.055 1 96.75 39 THR B C 1
ATOM 1449 O O . THR B 1 39 ? -14.062 16.172 -5.23 1 96.75 39 THR B O 1
ATOM 1452 N N . VAL B 1 40 ? -14.766 18.188 -6.027 1 96.12 40 VAL B N 1
ATOM 1453 C CA . VAL B 1 40 ? -14.086 18.938 -4.973 1 96.12 40 VAL B CA 1
ATOM 1454 C C . VAL B 1 40 ? -14.68 18.562 -3.615 1 96.12 40 VAL B C 1
ATOM 1456 O O . VAL B 1 40 ? -13.945 18.281 -2.666 1 96.12 40 VAL B O 1
ATOM 1459 N N . PRO B 1 41 ? -15.969 18.375 -3.439 1 96.81 41 PRO B N 1
ATOM 1460 C CA . PRO B 1 41 ? -16.531 18.016 -2.139 1 96.81 41 PRO B CA 1
ATOM 1461 C C . PRO B 1 41 ? -16.031 16.656 -1.643 1 96.81 41 PRO B C 1
ATOM 1463 O O . PRO B 1 41 ? -15.695 16.516 -0.464 1 96.81 41 PRO B O 1
ATOM 1466 N N . HIS B 1 42 ? -15.992 15.695 -2.512 1 96.75 42 HIS B N 1
ATOM 1467 C CA . HIS B 1 42 ? -15.484 14.383 -2.131 1 96.75 42 HIS B CA 1
ATOM 1468 C C . HIS B 1 42 ? -14 14.445 -1.777 1 96.75 42 HIS B C 1
ATOM 1470 O O . HIS B 1 42 ? -13.555 13.812 -0.816 1 96.75 42 HIS B O 1
ATOM 1476 N N . THR B 1 43 ? -13.312 15.164 -2.586 1 97.19 43 THR B N 1
ATOM 1477 C CA . THR B 1 43 ? -11.883 15.32 -2.346 1 97.19 43 THR B CA 1
ATOM 1478 C C . THR B 1 43 ? -11.625 15.977 -0.991 1 97.19 43 THR B C 1
ATOM 1480 O O . THR B 1 43 ? -10.727 15.562 -0.257 1 97.19 43 THR B O 1
ATOM 1483 N N . LEU B 1 44 ? -12.422 16.875 -0.612 1 96.44 44 LEU B N 1
ATOM 1484 C CA . LEU B 1 44 ? -12.281 17.547 0.676 1 96.44 44 LEU B CA 1
ATOM 1485 C C . LEU B 1 44 ? -12.477 16.562 1.824 1 96.44 44 LEU B C 1
ATOM 1487 O O . LEU B 1 44 ? -11.773 16.625 2.836 1 96.44 44 LEU B O 1
ATOM 1491 N N . LYS B 1 45 ? -13.398 15.68 1.686 1 97.25 45 LYS B N 1
ATOM 1492 C CA . LYS B 1 45 ? -13.633 14.672 2.709 1 97.25 45 LYS B CA 1
ATOM 1493 C C . LYS B 1 45 ? -12.422 13.758 2.865 1 97.25 45 LYS B C 1
ATOM 1495 O O . LYS B 1 45 ? -12.016 13.438 3.986 1 97.25 45 LYS B O 1
ATOM 1500 N N . VAL B 1 46 ? -11.898 13.336 1.76 1 97.06 46 VAL B N 1
ATOM 1501 C CA . VAL B 1 46 ? -10.719 12.469 1.742 1 97.06 46 VAL B CA 1
ATOM 1502 C C . VAL B 1 46 ? -9.539 13.195 2.391 1 97.06 46 VAL B C 1
ATOM 1504 O O . VAL B 1 46 ? -8.836 12.617 3.223 1 97.06 46 VAL B O 1
ATOM 1507 N N . LEU B 1 47 ? -9.375 14.492 2.076 1 96.88 47 LEU B N 1
ATOM 1508 C CA . LEU B 1 47 ? -8.266 15.289 2.588 1 96.88 47 LEU B CA 1
ATOM 1509 C C . LEU B 1 47 ? -8.43 15.547 4.082 1 96.88 47 LEU B C 1
ATOM 1511 O O . LEU B 1 47 ? -7.441 15.555 4.824 1 96.88 47 LEU B O 1
ATOM 1515 N N . ALA B 1 48 ? -9.656 15.742 4.488 1 96.25 48 ALA B N 1
ATOM 1516 C CA . ALA B 1 48 ? -9.922 15.93 5.914 1 96.25 48 ALA B CA 1
ATOM 1517 C C . ALA B 1 48 ? -9.523 14.695 6.711 1 96.25 48 ALA B C 1
ATOM 1519 O O . ALA B 1 48 ? -8.93 14.805 7.785 1 96.25 48 ALA B O 1
ATOM 1520 N N . ALA B 1 49 ? -9.836 13.586 6.203 1 95.38 49 ALA B N 1
ATOM 1521 C CA . ALA B 1 49 ? -9.453 12.336 6.855 1 95.38 49 ALA B CA 1
ATOM 1522 C C . ALA B 1 49 ? -7.938 12.188 6.922 1 95.38 49 ALA B C 1
ATOM 1524 O O . ALA B 1 49 ? -7.395 11.766 7.945 1 95.38 49 ALA B O 1
ATOM 1525 N N . MET B 1 50 ? -7.277 12.562 5.859 1 96.12 50 MET B N 1
ATOM 1526 C CA . MET B 1 50 ? -5.82 12.469 5.812 1 96.12 50 MET B CA 1
ATOM 1527 C C . MET B 1 50 ? -5.18 13.438 6.801 1 96.12 50 MET B C 1
ATOM 1529 O O . MET B 1 50 ? -4.16 13.117 7.414 1 96.12 50 MET B O 1
ATOM 1533 N N . GLU B 1 51 ? -5.75 14.586 6.895 1 95 51 GLU B N 1
ATOM 1534 C CA . GLU B 1 51 ? -5.277 15.547 7.883 1 95 51 GLU B CA 1
ATOM 1535 C C . GLU B 1 51 ? -5.461 15.023 9.305 1 95 51 GLU B C 1
ATOM 1537 O O . GLU B 1 51 ? -4.562 15.141 10.141 1 95 51 GLU B O 1
ATOM 1542 N N . GLY B 1 52 ? -6.625 14.398 9.508 1 92.5 52 GLY B N 1
ATOM 1543 C CA . GLY B 1 52 ? -6.895 13.789 10.797 1 92.5 52 GLY B CA 1
ATOM 1544 C C . GLY B 1 52 ? -5.922 12.68 11.148 1 92.5 52 GLY B C 1
ATOM 1545 O O . GLY B 1 52 ? -5.629 12.461 12.328 1 92.5 52 GLY B O 1
ATOM 1546 N N . MET B 1 53 ? -5.336 12.07 10.172 1 90.56 53 MET B N 1
ATOM 1547 C CA . MET B 1 53 ? -4.375 10.984 10.352 1 90.56 53 MET B CA 1
ATOM 1548 C C . MET B 1 53 ? -2.951 11.523 10.445 1 90.56 53 MET B C 1
ATOM 1550 O O . MET B 1 53 ? -2.004 10.766 10.648 1 90.56 53 MET B O 1
ATOM 1554 N N . GLY B 1 54 ? -2.789 12.805 10.203 1 91.94 54 GLY B N 1
ATOM 1555 C CA . GLY B 1 54 ? -1.475 13.422 10.289 1 91.94 54 GLY B CA 1
ATOM 1556 C C . GLY B 1 54 ? -0.631 13.211 9.047 1 91.94 54 GLY B C 1
ATOM 1557 O O . GLY B 1 54 ? 0.6 13.258 9.109 1 91.94 54 GLY B O 1
ATOM 1558 N N . LEU B 1 55 ? -1.26 12.984 7.941 1 95 55 LEU B N 1
ATOM 1559 C CA . LEU B 1 55 ? -0.532 12.688 6.715 1 95 55 LEU B CA 1
ATOM 1560 C C . LEU B 1 55 ? -0.374 13.938 5.859 1 95 55 LEU B C 1
ATOM 1562 O O . LEU B 1 55 ? 0.591 14.062 5.102 1 95 55 LEU B O 1
ATOM 1566 N N . VAL B 1 56 ? -1.353 14.875 5.977 1 97.06 56 VAL B N 1
ATOM 1567 C CA . VAL B 1 56 ? -1.439 16.047 5.113 1 97.06 56 VAL B CA 1
ATOM 1568 C C . VAL B 1 56 ? -1.67 17.297 5.961 1 97.06 56 VAL B C 1
ATOM 1570 O O . VAL B 1 56 ? -2.326 17.234 7.004 1 97.06 56 VAL B O 1
ATOM 1573 N N . THR B 1 57 ? -1.103 18.359 5.527 1 97 57 THR B N 1
ATOM 1574 C CA . THR B 1 57 ? -1.422 19.688 6.059 1 97 57 THR B CA 1
ATOM 1575 C C . THR B 1 57 ? -1.962 20.594 4.961 1 97 57 THR B C 1
ATOM 1577 O O . THR B 1 57 ? -1.754 20.328 3.773 1 97 57 THR B O 1
ATOM 1580 N N . SER B 1 58 ? -2.707 21.5 5.43 1 95.88 58 SER B N 1
ATOM 1581 C CA . SER B 1 58 ? -3.229 22.484 4.477 1 95.88 58 SER B CA 1
ATOM 1582 C C . SER B 1 58 ? -3.146 23.891 5.027 1 95.88 58 SER B C 1
ATOM 1584 O O . SER B 1 58 ? -3.18 24.094 6.242 1 95.88 58 SER B O 1
ATOM 1586 N N . GLU B 1 59 ? -2.914 24.859 4.109 1 94.69 59 GLU B N 1
ATOM 1587 C CA . GLU B 1 59 ? -2.9 26.281 4.445 1 94.69 59 GLU B CA 1
ATOM 1588 C C . GLU B 1 59 ? -3.729 27.078 3.453 1 94.69 59 GLU B C 1
ATOM 1590 O O . GLU B 1 59 ? -3.715 26.812 2.252 1 94.69 59 GLU B O 1
ATOM 1595 N N . PRO B 1 60 ? -4.449 28.062 4.062 1 93.5 60 PRO B N 1
ATOM 1596 C CA . PRO B 1 60 ? -5.211 28.938 3.16 1 93.5 60 PRO B CA 1
ATOM 1597 C C . PRO B 1 60 ? -4.316 29.859 2.346 1 93.5 60 PRO B C 1
ATOM 1599 O O . PRO B 1 60 ? -3.314 30.375 2.857 1 93.5 60 PRO B O 1
ATOM 1602 N N . GLU B 1 61 ? -4.602 29.938 1.12 1 92.19 61 GLU B N 1
ATOM 1603 C CA . GLU B 1 61 ? -4.012 30.922 0.208 1 92.19 61 GLU B CA 1
ATOM 1604 C C . GLU B 1 61 ? -5.09 31.656 -0.578 1 92.19 61 GLU B C 1
ATOM 1606 O O . GLU B 1 61 ? -5.422 31.281 -1.701 1 92.19 61 GLU B O 1
ATOM 1611 N N . GLY B 1 62 ? -5.422 32.75 0.026 1 92.62 62 GLY B N 1
ATOM 1612 C CA . GLY B 1 62 ? -6.578 33.406 -0.538 1 92.62 62 GLY B CA 1
ATOM 1613 C C . GLY B 1 62 ? -7.855 32.594 -0.432 1 92.62 62 GLY B C 1
ATOM 1614 O O . GLY B 1 62 ? -8.242 32.188 0.66 1 92.62 62 GLY B O 1
ATOM 1615 N N . ARG B 1 63 ? -8.461 32.25 -1.648 1 89.31 63 ARG B N 1
ATOM 1616 C CA . ARG B 1 63 ? -9.703 31.5 -1.693 1 89.31 63 ARG B CA 1
ATOM 1617 C C . ARG B 1 63 ? -9.438 30.016 -1.936 1 89.31 63 ARG B C 1
ATOM 1619 O O . ARG B 1 63 ? -10.367 29.234 -2.117 1 89.31 63 ARG B O 1
ATOM 1626 N N . ILE B 1 64 ? -8.164 29.719 -2.014 1 90.06 64 ILE B N 1
ATOM 1627 C CA . ILE B 1 64 ? -7.82 28.328 -2.287 1 90.06 64 ILE B CA 1
ATOM 1628 C C . ILE B 1 64 ? -7.031 27.75 -1.114 1 90.06 64 ILE B C 1
ATOM 1630 O O . ILE B 1 64 ? -6.664 28.484 -0.187 1 90.06 64 ILE B O 1
ATOM 1634 N N . ARG B 1 65 ? -6.938 26.453 -1.092 1 93.5 65 ARG B N 1
ATOM 1635 C CA . ARG B 1 65 ? -6.191 25.75 -0.049 1 93.5 65 ARG B CA 1
ATOM 1636 C C . ARG B 1 65 ? -5.008 25 -0.636 1 93.5 65 ARG B C 1
ATOM 1638 O O . ARG B 1 65 ? -5.164 24.219 -1.586 1 93.5 65 ARG B O 1
ATOM 1645 N N . ARG B 1 66 ? -3.84 25.344 -0.028 1 96.88 66 ARG B N 1
ATOM 1646 C CA . ARG B 1 66 ? -2.619 24.656 -0.433 1 96.88 66 ARG B CA 1
ATOM 1647 C C . ARG B 1 66 ? -2.346 23.453 0.464 1 96.88 66 ARG B C 1
ATOM 1649 O O . ARG B 1 66 ? -2.514 23.531 1.683 1 96.88 66 ARG B O 1
ATOM 1656 N N . LEU B 1 67 ? -1.92 22.344 -0.178 1 98 67 LEU B N 1
ATOM 1657 C CA . LEU B 1 67 ? -1.708 21.078 0.529 1 98 67 LEU B CA 1
ATOM 1658 C C . LEU B 1 67 ? -0.227 20.719 0.563 1 98 67 LEU B C 1
ATOM 1660 O O . LEU B 1 67 ? 0.516 21.047 -0.367 1 98 67 LEU B O 1
ATOM 1664 N N . ALA B 1 68 ? 0.156 20.094 1.608 1 97.62 68 ALA B N 1
ATOM 1665 C CA . ALA B 1 68 ? 1.499 19.531 1.716 1 97.62 68 ALA B CA 1
ATOM 1666 C C . ALA B 1 68 ? 1.485 18.219 2.504 1 97.62 68 ALA B C 1
ATOM 1668 O O . ALA B 1 68 ? 0.648 18.031 3.391 1 97.62 68 ALA B O 1
ATOM 1669 N N . LEU B 1 69 ? 2.404 17.359 2.096 1 97.12 69 LEU B N 1
ATOM 1670 C CA . LEU B 1 69 ? 2.564 16.141 2.881 1 97.12 69 LEU B CA 1
ATOM 1671 C C . LEU B 1 69 ? 3.414 16.406 4.121 1 97.12 69 LEU B C 1
ATOM 1673 O O . LEU B 1 69 ? 4.391 17.156 4.062 1 97.12 69 LEU B O 1
ATOM 1677 N N . THR B 1 70 ? 2.98 15.797 5.25 1 94.12 70 THR B N 1
ATOM 1678 C CA . THR B 1 70 ? 3.883 15.688 6.391 1 94.12 70 THR B CA 1
ATOM 1679 C C . THR B 1 70 ? 4.977 14.656 6.121 1 94.12 70 THR B C 1
ATOM 1681 O O . THR B 1 70 ? 4.934 13.945 5.113 1 94.12 70 THR B O 1
ATOM 1684 N N . PRO B 1 71 ? 5.992 14.57 6.992 1 90.5 71 PRO B N 1
ATOM 1685 C CA . PRO B 1 71 ? 6.965 13.484 6.84 1 90.5 71 PRO B CA 1
ATOM 1686 C C . PRO B 1 71 ? 6.316 12.102 6.836 1 90.5 71 PRO B C 1
ATOM 1688 O O . PRO B 1 71 ? 6.715 11.234 6.059 1 90.5 71 PRO B O 1
ATOM 1691 N N . ARG B 1 72 ? 5.277 11.945 7.609 1 90.44 72 ARG B N 1
ATOM 1692 C CA . ARG B 1 72 ? 4.523 10.703 7.633 1 90.44 72 ARG B CA 1
ATOM 1693 C C . ARG B 1 72 ? 3.768 10.484 6.328 1 90.44 72 ARG B C 1
ATOM 1695 O O . ARG B 1 72 ? 3.73 9.375 5.797 1 90.44 72 ARG B O 1
ATOM 1702 N N . GLY B 1 73 ? 3.17 11.508 5.863 1 94.94 73 GLY B N 1
ATOM 1703 C CA . GLY B 1 73 ? 2.48 11.453 4.582 1 94.94 73 GLY B CA 1
ATOM 1704 C C . GLY B 1 73 ? 3.393 11.078 3.43 1 94.94 73 GLY B C 1
ATOM 1705 O O . GLY B 1 73 ? 3.008 10.297 2.555 1 94.94 73 GLY B O 1
ATOM 1706 N N . ASP B 1 74 ? 4.613 11.625 3.523 1 95.12 74 ASP B N 1
ATOM 1707 C CA . ASP B 1 74 ? 5.59 11.328 2.48 1 95.12 74 ASP B CA 1
ATOM 1708 C C . ASP B 1 74 ? 6.004 9.859 2.523 1 95.12 74 ASP B C 1
ATOM 1710 O O . ASP B 1 74 ? 6.148 9.219 1.479 1 95.12 74 ASP B O 1
ATOM 1714 N N . ARG B 1 75 ? 6.184 9.336 3.695 1 92.06 75 ARG B N 1
ATOM 1715 C CA . ARG B 1 75 ? 6.516 7.922 3.854 1 92.06 75 ARG B CA 1
ATOM 1716 C C . ARG B 1 75 ? 5.391 7.035 3.34 1 92.06 75 ARG B C 1
ATOM 1718 O O . ARG B 1 75 ? 5.645 6.023 2.68 1 92.06 75 ARG B O 1
ATOM 1725 N N . ALA B 1 76 ? 4.207 7.434 3.615 1 94.75 76 ALA B N 1
ATOM 1726 C CA . ALA B 1 76 ? 3.055 6.668 3.148 1 94.75 76 ALA B CA 1
ATOM 1727 C C . ALA B 1 76 ? 2.957 6.695 1.627 1 94.75 76 ALA B C 1
ATOM 1729 O O . ALA B 1 76 ? 2.711 5.664 0.996 1 94.75 76 ALA B O 1
ATOM 1730 N N . ALA B 1 77 ? 3.166 7.855 1.052 1 95.44 77 ALA B N 1
ATOM 1731 C CA . ALA B 1 77 ? 3.117 7.996 -0.401 1 95.44 77 ALA B CA 1
ATOM 1732 C C . ALA B 1 77 ? 4.199 7.156 -1.071 1 95.44 77 ALA B C 1
ATOM 1734 O O . ALA B 1 77 ? 3.957 6.527 -2.104 1 95.44 77 ALA B O 1
ATOM 1735 N N . ALA B 1 78 ? 5.344 7.145 -0.466 1 93.12 78 ALA B N 1
ATOM 1736 C CA . ALA B 1 78 ? 6.445 6.352 -1.006 1 93.12 78 ALA B CA 1
ATOM 1737 C C . ALA B 1 78 ? 6.133 4.859 -0.941 1 93.12 78 ALA B C 1
ATOM 1739 O O . ALA B 1 78 ? 6.395 4.121 -1.893 1 93.12 78 ALA B O 1
ATOM 1740 N N . ALA B 1 79 ? 5.625 4.473 0.175 1 91.81 79 ALA B N 1
ATOM 1741 C CA . ALA B 1 79 ? 5.242 3.072 0.329 1 91.81 79 ALA B CA 1
ATOM 1742 C C . ALA B 1 79 ? 4.148 2.688 -0.662 1 91.81 79 ALA B C 1
ATOM 1744 O O . ALA B 1 79 ? 4.168 1.592 -1.227 1 91.81 79 ALA B O 1
ATOM 1745 N N . LEU B 1 80 ? 3.236 3.561 -0.839 1 94.69 80 LEU B N 1
ATOM 1746 C CA . LEU B 1 80 ? 2.166 3.348 -1.808 1 94.69 80 LEU B CA 1
ATOM 1747 C C . LEU B 1 80 ? 2.73 3.197 -3.217 1 94.69 80 LEU B C 1
ATOM 1749 O O . LEU B 1 80 ? 2.309 2.314 -3.967 1 94.69 80 LEU B O 1
ATOM 1753 N N . SER B 1 81 ? 3.635 4.09 -3.561 1 92.38 81 SER B N 1
ATOM 1754 C CA . SER B 1 81 ? 4.293 4 -4.859 1 92.38 81 SER B CA 1
ATOM 1755 C C . SER B 1 81 ? 5.008 2.662 -5.023 1 92.38 81 SER B C 1
ATOM 1757 O O . SER B 1 81 ? 4.957 2.053 -6.094 1 92.38 81 SER B O 1
ATOM 1759 N N . GLY B 1 82 ? 5.66 2.232 -3.945 1 89.69 82 GLY B N 1
ATOM 1760 C CA . GLY B 1 82 ? 6.316 0.934 -3.953 1 89.69 82 GLY B CA 1
ATOM 1761 C C . GLY B 1 82 ? 5.352 -0.219 -4.168 1 89.69 82 GLY B C 1
ATOM 1762 O O . GLY B 1 82 ? 5.664 -1.167 -4.891 1 89.69 82 GLY B O 1
ATOM 1763 N N . LEU B 1 83 ? 4.23 -0.09 -3.604 1 93.56 83 LEU B N 1
ATOM 1764 C CA . LEU B 1 83 ? 3.215 -1.126 -3.748 1 93.56 83 LEU B CA 1
ATOM 1765 C C . LEU B 1 83 ? 2.682 -1.169 -5.176 1 93.56 83 LEU B C 1
ATOM 1767 O O . LEU B 1 83 ? 2.561 -2.244 -5.766 1 93.56 83 LEU B O 1
ATOM 1771 N N . ILE B 1 84 ? 2.424 -0.038 -5.727 1 91.31 84 ILE B N 1
ATOM 1772 C CA . ILE B 1 84 ? 1.912 0.054 -7.09 1 91.31 84 ILE B CA 1
ATOM 1773 C C . ILE B 1 84 ? 2.936 -0.525 -8.062 1 91.31 84 ILE B C 1
ATOM 1775 O O . ILE B 1 84 ? 2.578 -1.275 -8.977 1 91.31 84 ILE B O 1
ATOM 1779 N N . ASP B 1 85 ? 4.184 -0.245 -7.832 1 87.56 85 ASP B N 1
ATOM 1780 C CA . ASP B 1 85 ? 5.25 -0.761 -8.68 1 87.56 85 ASP B CA 1
ATOM 1781 C C . ASP B 1 85 ? 5.32 -2.285 -8.617 1 87.56 85 ASP B C 1
ATOM 1783 O O . ASP B 1 85 ? 5.508 -2.947 -9.641 1 87.56 85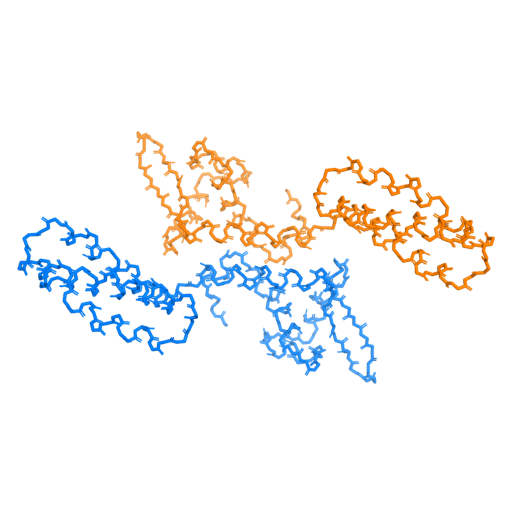 ASP B O 1
ATOM 1787 N N . ALA B 1 86 ? 5.18 -2.779 -7.422 1 87.75 86 ALA B N 1
ATOM 1788 C CA . ALA B 1 86 ? 5.258 -4.227 -7.234 1 87.75 86 ALA B CA 1
ATOM 1789 C C . ALA B 1 86 ? 4.078 -4.926 -7.902 1 87.75 86 ALA B C 1
ATOM 1791 O O . ALA B 1 86 ? 4.199 -6.074 -8.344 1 87.75 86 ALA B O 1
ATOM 1792 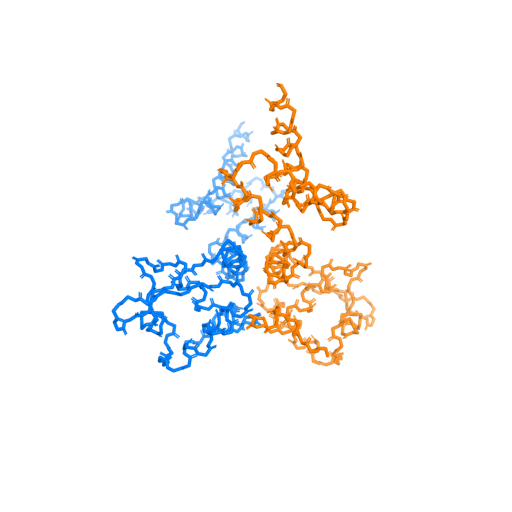N N . LEU B 1 87 ? 3.004 -4.199 -8.07 1 90.56 87 LEU B N 1
ATOM 1793 C CA . LEU B 1 87 ? 1.785 -4.816 -8.586 1 90.56 87 LEU B CA 1
ATOM 1794 C C . LEU B 1 87 ? 1.711 -4.688 -10.102 1 90.56 87 LEU B C 1
ATOM 1796 O O . LEU B 1 87 ? 0.914 -5.375 -10.75 1 90.56 87 LEU B O 1
ATOM 1800 N N . GLN B 1 88 ? 2.377 -3.699 -10.578 1 81.12 88 GLN B N 1
ATOM 1801 C CA . GLN B 1 88 ? 2.354 -3.492 -12.016 1 81.12 88 GLN B CA 1
ATOM 1802 C C . GLN B 1 88 ? 3.141 -4.578 -12.742 1 81.12 88 GLN B C 1
ATOM 1804 O O . GLN B 1 88 ? 4.207 -4.992 -12.281 1 81.12 88 GLN B O 1
ATOM 1809 N N . ASP B 1 89 ? 2.303 -5.227 -13.484 1 69.5 89 ASP B N 1
ATOM 1810 C CA . ASP B 1 89 ? 2.949 -6.184 -14.375 1 69.5 89 ASP B CA 1
ATOM 1811 C C . ASP B 1 89 ? 3.855 -5.473 -15.375 1 69.5 89 ASP B C 1
ATOM 1813 O O . ASP B 1 89 ? 3.418 -4.559 -16.078 1 69.5 89 ASP B O 1
ATOM 1817 N N . ASP B 1 90 ? 5.051 -5.391 -15.055 1 61.88 90 ASP B N 1
ATOM 1818 C CA . ASP B 1 90 ? 5.98 -4.789 -16 1 61.88 90 ASP B CA 1
ATOM 1819 C C . ASP B 1 90 ? 6.32 -5.762 -17.125 1 61.88 90 ASP B C 1
ATOM 1821 O O . ASP B 1 90 ? 6.957 -6.789 -16.906 1 61.88 90 ASP B O 1
ATOM 1825 N N . PRO B 1 91 ? 5.551 -5.367 -18.266 1 62.03 91 PRO B N 1
ATOM 1826 C CA . PRO B 1 91 ? 5.82 -6.246 -19.406 1 62.03 91 PRO B CA 1
ATOM 1827 C C . PRO B 1 91 ? 7.312 -6.52 -19.594 1 62.03 91 PRO B C 1
ATOM 1829 O O . PRO B 1 91 ? 7.691 -7.625 -20 1 62.03 91 PRO B O 1
ATOM 1832 N N . GLN B 1 92 ? 8.031 -5.457 -19.297 1 61.59 92 GLN B N 1
ATOM 1833 C CA . GLN B 1 92 ? 9.469 -5.656 -19.469 1 61.59 92 GLN B CA 1
ATOM 1834 C C . GLN B 1 92 ? 10 -6.668 -18.453 1 61.59 92 GLN B C 1
ATOM 1836 O O . GLN B 1 92 ? 10.859 -7.492 -18.797 1 61.59 92 GLN B O 1
ATOM 1841 N N . ARG B 1 93 ? 9.422 -6.578 -17.344 1 62.25 93 ARG B N 1
ATOM 1842 C CA . ARG B 1 93 ? 9.828 -7.559 -16.344 1 62.25 93 ARG B CA 1
ATOM 1843 C C . ARG B 1 93 ? 9.375 -8.961 -16.734 1 62.25 93 ARG B C 1
ATOM 1845 O O . ARG B 1 93 ? 10.102 -9.938 -16.5 1 62.25 93 ARG B O 1
ATOM 1852 N N . ARG B 1 94 ? 8.234 -8.922 -17.266 1 68.31 94 ARG B N 1
ATOM 1853 C CA . ARG B 1 94 ? 7.75 -10.219 -17.734 1 68.31 94 ARG B CA 1
ATOM 1854 C C . ARG B 1 94 ? 8.633 -10.766 -18.844 1 68.31 94 ARG B C 1
ATOM 1856 O O . ARG B 1 94 ? 8.914 -11.969 -18.891 1 68.31 94 ARG B O 1
ATOM 1863 N N . ARG B 1 95 ? 8.898 -9.906 -19.766 1 67.12 95 ARG B N 1
ATOM 1864 C CA . ARG B 1 95 ? 9.75 -10.328 -20.875 1 67.12 95 ARG B CA 1
ATOM 1865 C C . ARG B 1 95 ? 11.102 -10.812 -20.375 1 67.12 95 ARG B C 1
ATOM 1867 O O . ARG B 1 95 ? 11.609 -11.836 -20.844 1 67.12 95 ARG B O 1
ATOM 1874 N N . LEU B 1 96 ? 11.656 -10.109 -19.438 1 65.69 96 LEU B N 1
ATOM 1875 C CA . LEU B 1 96 ? 12.938 -10.492 -18.859 1 65.69 96 LEU B CA 1
ATOM 1876 C C . LEU B 1 96 ? 12.836 -11.836 -18.156 1 65.69 96 LEU B C 1
ATOM 1878 O O . LEU B 1 96 ? 13.719 -12.688 -18.297 1 65.69 96 LEU B O 1
ATOM 1882 N N . ALA B 1 97 ? 11.781 -11.992 -17.516 1 63.16 97 ALA B N 1
ATOM 1883 C CA . ALA B 1 97 ? 11.578 -13.258 -16.828 1 63.16 97 ALA B CA 1
ATOM 1884 C C . ALA B 1 97 ? 11.461 -14.414 -17.812 1 63.16 97 ALA B C 1
ATOM 1886 O O . ALA B 1 97 ? 12.016 -15.492 -17.578 1 63.16 97 ALA B O 1
ATOM 1887 N N . ARG B 1 98 ? 10.828 -14.211 -18.828 1 73 98 ARG B N 1
ATOM 1888 C CA . ARG B 1 98 ? 10.695 -15.227 -19.875 1 73 98 ARG B CA 1
ATOM 1889 C C . ARG B 1 98 ? 12.047 -15.562 -20.484 1 73 98 ARG B C 1
ATOM 1891 O O . ARG B 1 98 ? 12.328 -16.734 -20.766 1 73 98 ARG B O 1
ATOM 1898 N N . MET B 1 99 ? 12.789 -14.578 -20.719 1 70.31 99 MET B N 1
ATOM 1899 C CA . MET B 1 99 ? 14.117 -14.773 -21.281 1 70.31 99 MET B CA 1
ATOM 1900 C C . MET B 1 99 ? 15.008 -15.562 -20.328 1 70.31 99 MET B C 1
ATOM 1902 O O . MET B 1 99 ? 15.742 -16.453 -20.75 1 70.31 99 MET B O 1
ATOM 1906 N N . GLU B 1 100 ? 14.859 -15.219 -19.062 1 65.31 100 GLU B N 1
ATOM 1907 C CA . GLU B 1 100 ? 15.617 -15.945 -18.047 1 65.31 100 GLU B CA 1
ATOM 1908 C C . GLU B 1 100 ? 15.219 -17.422 -18.016 1 65.31 100 GLU B C 1
ATOM 1910 O O . GLU B 1 100 ? 16.078 -18.297 -17.891 1 65.31 100 GLU B O 1
ATOM 1915 N N . GLU B 1 101 ? 14.016 -17.656 -18.172 1 72.56 101 GLU B N 1
ATOM 1916 C CA . GLU B 1 101 ? 13.516 -19.016 -18.203 1 72.56 101 GLU B CA 1
ATOM 1917 C C . GLU B 1 101 ? 14.047 -19.766 -19.438 1 72.56 101 GLU B C 1
ATOM 1919 O O . GLU B 1 101 ? 14.414 -20.938 -19.344 1 72.56 101 GLU B O 1
ATOM 1924 N N . ALA B 1 102 ? 14.062 -19.172 -20.516 1 74.94 102 ALA B N 1
ATOM 1925 C CA . ALA B 1 102 ? 14.586 -19.766 -21.75 1 74.94 102 ALA B CA 1
ATOM 1926 C C . ALA B 1 102 ? 16.062 -20.094 -21.609 1 74.94 102 ALA B C 1
ATOM 1928 O O . ALA B 1 102 ? 16.5 -21.172 -22.047 1 74.94 102 ALA B O 1
ATOM 1929 N N . VAL B 1 103 ? 16.781 -19.25 -20.984 1 70.06 103 VAL B N 1
ATOM 1930 C CA . VAL B 1 103 ? 18.219 -19.469 -20.781 1 70.06 103 VAL B CA 1
ATOM 1931 C C . VAL B 1 103 ? 18.438 -20.641 -19.844 1 70.06 103 VAL B C 1
ATOM 1933 O O . VAL B 1 103 ? 19.281 -21.5 -20.094 1 70.06 103 VAL B O 1
ATOM 1936 N N . SER B 1 104 ? 17.578 -20.641 -18.797 1 73.25 104 SER B N 1
ATOM 1937 C CA . SER B 1 104 ? 17.672 -21.734 -17.828 1 73.25 104 SER B CA 1
ATOM 1938 C C . SER B 1 104 ? 17.344 -23.062 -18.469 1 73.25 104 SER B C 1
ATOM 1940 O O . SER B 1 104 ? 18.031 -24.062 -18.219 1 73.25 104 SER B O 1
ATOM 1942 N N . ALA B 1 105 ? 16.438 -23.031 -19.344 1 80.19 105 ALA B N 1
ATOM 1943 C CA . ALA B 1 105 ? 16 -24.25 -20.016 1 80.19 105 ALA B CA 1
ATOM 1944 C C . ALA B 1 105 ? 17.062 -24.719 -21.016 1 80.19 105 ALA B C 1
ATOM 1946 O O . ALA B 1 105 ? 17.125 -25.906 -21.344 1 80.19 105 ALA B O 1
ATOM 1947 N N . ALA B 1 106 ? 17.812 -23.828 -21.484 1 75.25 106 ALA B N 1
ATOM 1948 C CA . ALA B 1 106 ? 18.828 -24.141 -22.484 1 75.25 106 ALA B CA 1
ATOM 1949 C C . ALA B 1 106 ? 20.094 -24.688 -21.844 1 75.25 106 ALA B C 1
ATOM 1951 O O . ALA B 1 106 ? 20.922 -25.312 -22.516 1 75.25 106 ALA B O 1
ATOM 1952 N N . ARG B 1 107 ? 20.094 -24.438 -20.594 1 73.5 107 ARG B N 1
ATOM 1953 C CA . ARG B 1 107 ? 21.266 -24.906 -19.875 1 73.5 107 ARG B CA 1
ATOM 1954 C C . ARG B 1 107 ? 21.391 -26.438 -19.953 1 73.5 107 ARG B C 1
ATOM 1956 O O . ARG B 1 107 ? 20.406 -27.141 -19.703 1 73.5 107 ARG B O 1
ATOM 1963 N N . GLY B 1 108 ? 22.531 -26.969 -20.406 1 76.5 108 GLY B N 1
ATOM 1964 C CA . GLY B 1 108 ? 22.797 -28.391 -20.484 1 76.5 108 GLY B CA 1
ATOM 1965 C C . GLY B 1 108 ? 22.547 -28.984 -21.859 1 76.5 108 GLY B C 1
ATOM 1966 O O . GLY B 1 108 ? 22.812 -30.156 -22.094 1 76.5 108 GLY B O 1
ATOM 1967 N N . LEU B 1 109 ? 21.953 -28.219 -22.609 1 80.62 109 LEU B N 1
ATOM 1968 C CA . LEU B 1 109 ? 21.75 -28.656 -23.984 1 80.62 109 LEU B CA 1
ATOM 1969 C C . LEU B 1 109 ? 23.062 -28.625 -24.766 1 80.62 109 LEU B C 1
ATOM 1971 O O . LEU B 1 109 ? 24.016 -27.969 -24.344 1 80.62 109 LEU B O 1
ATOM 1975 N N . PRO B 1 110 ? 23.109 -29.531 -25.875 1 83.12 110 PRO B N 1
ATOM 1976 C CA . PRO B 1 110 ? 24.281 -29.406 -26.766 1 83.12 110 PRO B CA 1
ATOM 1977 C C . PRO B 1 110 ? 24.484 -27.984 -27.281 1 83.12 110 PRO B C 1
ATOM 1979 O O . PRO B 1 110 ? 23.531 -27.234 -27.438 1 83.12 110 PRO B O 1
ATOM 1982 N N . ALA B 1 111 ? 25.75 -27.547 -27.484 1 74.12 111 ALA B N 1
ATOM 1983 C CA . ALA B 1 111 ? 26.188 -26.203 -27.828 1 74.12 111 ALA B CA 1
ATOM 1984 C C . ALA B 1 111 ? 25.359 -25.625 -28.969 1 74.12 111 ALA B C 1
ATOM 1986 O O . ALA B 1 111 ? 24.938 -24.469 -28.938 1 74.12 111 ALA B O 1
ATOM 1987 N N . GLU B 1 112 ? 25.141 -26.469 -29.922 1 82.25 112 GLU B N 1
ATOM 1988 C CA . GLU B 1 112 ? 24.391 -26.016 -31.078 1 82.25 112 GLU B CA 1
ATOM 1989 C C . GLU B 1 112 ? 22.953 -25.656 -30.719 1 82.25 112 GLU B C 1
ATOM 1991 O O . GLU B 1 112 ? 22.406 -24.656 -31.172 1 82.25 112 GLU B O 1
ATOM 1996 N N . GLU B 1 113 ? 22.328 -26.375 -29.859 1 81.75 113 GLU B N 1
ATOM 1997 C CA . GLU B 1 113 ? 20.953 -26.156 -29.422 1 81.75 113 GLU B CA 1
ATOM 1998 C C . GLU B 1 113 ? 20.859 -24.969 -28.469 1 81.75 113 GLU B C 1
ATOM 2000 O O . GLU B 1 113 ? 19.906 -24.188 -28.547 1 81.75 113 GLU B O 1
ATOM 2005 N N . GLU B 1 114 ? 21.906 -24.875 -27.594 1 74.38 114 GLU B N 1
ATOM 2006 C CA . GLU B 1 114 ? 21.984 -23.703 -26.719 1 74.38 114 GLU B CA 1
ATOM 2007 C C . GLU B 1 114 ? 22.062 -22.422 -27.516 1 74.38 114 GLU B C 1
ATOM 2009 O O . GLU B 1 114 ? 21.344 -21.453 -27.234 1 74.38 114 GLU B O 1
ATOM 2014 N N . ALA B 1 115 ? 22.891 -22.391 -28.531 1 75.62 115 ALA B N 1
ATOM 2015 C CA . ALA B 1 115 ? 23.078 -21.234 -29.375 1 75.62 115 ALA B CA 1
ATOM 2016 C C . ALA B 1 115 ? 21.797 -20.875 -30.109 1 75.62 115 ALA B C 1
ATOM 2018 O O . ALA B 1 115 ? 21.453 -19.688 -30.25 1 75.62 115 ALA B O 1
ATOM 2019 N N . LEU B 1 116 ? 21.094 -21.859 -30.453 1 81.06 116 LEU B N 1
ATOM 2020 C CA . LEU B 1 116 ? 19.859 -21.672 -31.203 1 81.06 116 LEU B CA 1
ATOM 2021 C C . LEU B 1 116 ? 18.766 -21.094 -30.297 1 81.06 116 LEU B C 1
ATOM 2023 O O . LEU B 1 116 ? 17.953 -20.281 -30.734 1 81.06 116 LEU B O 1
ATOM 2027 N N . ARG B 1 117 ? 18.766 -21.469 -29.078 1 77.19 117 ARG B N 1
ATOM 2028 C CA . ARG B 1 117 ? 17.703 -21.062 -28.156 1 77.19 117 ARG B CA 1
ATOM 2029 C C . ARG B 1 117 ? 18 -19.703 -27.531 1 77.19 117 ARG B C 1
ATOM 2031 O O . ARG B 1 117 ? 17.094 -18.906 -27.328 1 77.19 117 ARG B O 1
ATOM 2038 N N . ILE B 1 118 ? 19.312 -19.516 -27.281 1 74.38 118 ILE B N 1
ATOM 2039 C CA . ILE B 1 118 ? 19.625 -18.328 -26.5 1 74.38 118 ILE B CA 1
ATOM 2040 C C . ILE B 1 118 ? 20.141 -17.234 -27.422 1 74.38 118 ILE B C 1
ATOM 2042 O O . ILE B 1 118 ? 20.062 -16.047 -27.094 1 74.38 118 ILE B O 1
ATOM 2046 N N . GLY B 1 119 ? 20.562 -17.625 -28.609 1 72.56 119 GLY B N 1
ATOM 2047 C CA . GLY B 1 119 ? 21.109 -16.672 -29.562 1 72.56 119 GLY B CA 1
ATOM 2048 C C . GLY B 1 119 ? 20.172 -15.5 -29.844 1 72.56 119 GLY B C 1
ATOM 2049 O O . GLY B 1 119 ? 20.562 -14.344 -29.703 1 72.56 119 GLY B O 1
ATOM 2050 N N . PRO B 1 120 ? 18.953 -15.766 -30.125 1 74.88 120 PRO B N 1
ATOM 2051 C CA . PRO B 1 120 ? 18 -14.711 -30.453 1 74.88 120 PRO B CA 1
ATOM 2052 C C . PRO B 1 120 ? 17.656 -13.828 -29.25 1 74.88 120 PRO B C 1
ATOM 2054 O O . PRO B 1 120 ? 17.266 -12.664 -29.438 1 74.88 120 PRO B O 1
ATOM 2057 N N . LEU B 1 121 ? 17.828 -14.352 -28.094 1 72.75 121 LEU B N 1
ATOM 2058 C CA . LEU B 1 121 ? 17.5 -13.617 -26.891 1 72.75 121 LEU B CA 1
ATOM 2059 C C . LEU B 1 121 ? 18.469 -12.445 -26.672 1 72.75 121 LEU B C 1
ATOM 2061 O O . LEU B 1 121 ? 18.094 -11.438 -26.062 1 72.75 121 LEU B O 1
ATOM 2065 N N . ARG B 1 122 ? 19.594 -12.641 -27.188 1 65.19 122 ARG B N 1
ATOM 2066 C CA . ARG B 1 122 ? 20.578 -11.578 -27.062 1 65.19 122 ARG B CA 1
ATOM 2067 C C . ARG B 1 122 ? 20.109 -10.305 -27.75 1 65.19 122 ARG B C 1
ATOM 2069 O O . ARG B 1 122 ? 20.297 -9.203 -27.234 1 65.19 122 ARG B O 1
ATOM 2076 N N . ARG B 1 123 ? 19.625 -10.531 -28.859 1 67.69 123 ARG B N 1
ATOM 2077 C CA . ARG B 1 123 ? 19.109 -9.383 -29.594 1 67.69 123 ARG B CA 1
ATOM 2078 C C . ARG B 1 123 ? 17.953 -8.719 -28.844 1 67.69 123 ARG B C 1
ATOM 2080 O O . ARG B 1 123 ? 17.859 -7.492 -28.781 1 67.69 123 ARG B O 1
ATOM 2087 N N . ASP B 1 124 ? 17.109 -9.477 -28.234 1 67.5 124 ASP B N 1
ATOM 2088 C CA . ASP B 1 124 ? 15.945 -8.961 -27.516 1 67.5 124 ASP B CA 1
ATOM 2089 C C . ASP B 1 124 ? 16.375 -8.25 -26.234 1 67.5 124 ASP B C 1
ATOM 2091 O O . ASP B 1 124 ? 15.773 -7.25 -25.844 1 67.5 124 ASP B O 1
ATOM 2095 N N . LEU B 1 125 ? 17.375 -8.883 -25.641 1 65.44 125 LEU B N 1
ATOM 2096 C CA . LEU B 1 125 ? 17.922 -8.281 -24.438 1 65.44 125 LEU B CA 1
ATOM 2097 C C . LEU B 1 125 ? 18.5 -6.898 -24.734 1 65.44 125 LEU B C 1
ATOM 2099 O O . LEU B 1 125 ? 18.344 -5.977 -23.922 1 65.44 125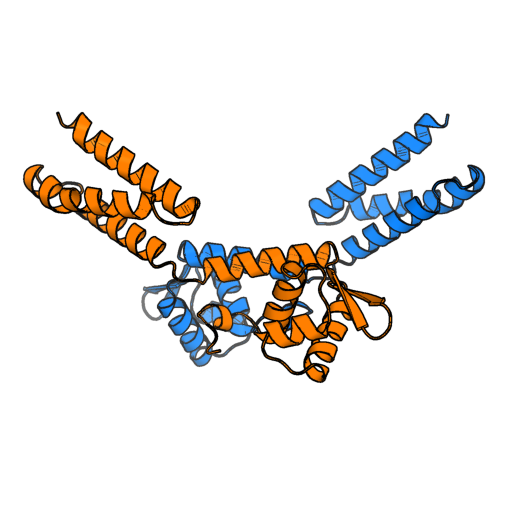 LEU B O 1
ATOM 2103 N N . ALA B 1 126 ? 19.047 -6.746 -25.875 1 63.62 126 ALA B N 1
ATOM 2104 C CA . ALA B 1 126 ? 19.562 -5.441 -26.281 1 63.62 126 ALA B CA 1
ATOM 2105 C C . ALA B 1 126 ? 18.453 -4.395 -26.328 1 63.62 126 ALA B C 1
ATOM 2107 O O . ALA B 1 126 ? 18.656 -3.252 -25.906 1 63.62 126 ALA B O 1
ATOM 2108 N N . LYS B 1 127 ? 17.359 -4.746 -26.594 1 63.56 127 LYS B N 1
ATOM 2109 C CA . LYS B 1 127 ? 16.219 -3.842 -26.672 1 63.56 127 LYS B CA 1
ATOM 2110 C C . LYS B 1 127 ? 15.719 -3.459 -25.281 1 63.56 127 LYS B C 1
ATOM 2112 O O . LYS B 1 127 ? 15.312 -2.314 -25.062 1 63.56 127 LYS B O 1
ATOM 2117 N N . LEU B 1 128 ? 15.75 -4.375 -24.484 1 63.88 128 LEU B N 1
ATOM 2118 C CA . LEU B 1 128 ? 15.344 -4.133 -23.109 1 63.88 128 LEU B CA 1
ATOM 2119 C C . LEU B 1 128 ? 16.312 -3.178 -22.422 1 63.88 128 LEU B C 1
ATOM 2121 O O . LEU B 1 128 ? 15.891 -2.348 -21.609 1 63.88 128 LEU B O 1
ATOM 2125 N N . LEU B 1 129 ? 17.531 -3.395 -22.734 1 60.44 129 LEU B N 1
ATOM 2126 C CA . LEU B 1 129 ? 18.547 -2.514 -22.172 1 60.44 129 LEU B CA 1
ATOM 2127 C C . LEU B 1 129 ? 18.328 -1.07 -22.609 1 60.44 129 LEU B C 1
ATOM 2129 O O . LEU B 1 129 ? 18.641 -0.138 -21.875 1 60.44 129 LEU B O 1
ATOM 2133 N N . ALA B 1 130 ? 17.688 -0.893 -23.672 1 57.75 130 ALA B N 1
ATOM 2134 C CA . ALA B 1 130 ? 17.391 0.453 -24.141 1 57.75 130 ALA B CA 1
ATOM 2135 C C . ALA B 1 130 ? 16.125 0.996 -23.5 1 57.75 130 ALA B C 1
ATOM 2137 O O . ALA B 1 130 ? 15.852 2.199 -23.547 1 57.75 130 ALA B O 1
ATOM 2138 N N . ALA B 1 131 ? 15.445 0.206 -22.844 1 55.06 131 ALA B N 1
ATOM 2139 C CA . ALA B 1 131 ? 14.141 0.58 -22.328 1 55.06 131 ALA B CA 1
ATOM 2140 C C . ALA B 1 131 ? 14.266 1.306 -20.984 1 55.06 131 ALA B C 1
ATOM 2142 O O . ALA B 1 131 ? 15.273 1.156 -20.281 1 55.06 131 ALA B O 1
ATOM 2143 N N . GLU B 1 132 ? 13.273 2.162 -20.594 1 50.72 132 GLU B N 1
ATOM 2144 C CA . GLU B 1 132 ? 13.102 3.037 -19.438 1 50.72 132 GLU B CA 1
ATOM 2145 C C . GLU B 1 132 ? 12.742 2.238 -18.188 1 50.72 132 GLU B C 1
ATOM 2147 O O . GLU B 1 132 ? 11.953 1.291 -18.266 1 50.72 132 GLU B O 1
ATOM 2152 N N . GLY B 1 133 ? 13.742 2.096 -17.094 1 54.19 133 GLY B N 1
ATOM 2153 C CA . GLY B 1 133 ? 13.688 1.52 -15.75 1 54.19 133 GLY B CA 1
ATOM 2154 C C . GLY B 1 133 ? 15.008 0.914 -15.312 1 54.19 133 GLY B C 1
ATOM 2155 O O . GLY B 1 133 ? 15.555 0.044 -15.992 1 54.19 133 GLY B O 1
ATOM 2156 N N . GLU B 1 134 ? 15.594 1.443 -14.406 1 54.81 134 GLU B N 1
ATOM 2157 C CA . GLU B 1 134 ? 16.953 1.136 -13.961 1 54.81 134 GLU B CA 1
ATOM 2158 C C . GLU B 1 134 ? 17.062 -0.32 -13.523 1 54.81 134 GLU B C 1
ATOM 2160 O O . GLU B 1 134 ? 18.047 -1 -13.859 1 54.81 134 GLU B O 1
ATOM 2165 N N . GLU B 1 135 ? 16.078 -0.768 -12.984 1 51.81 135 GLU B N 1
ATOM 2166 C CA . GLU B 1 135 ? 16.203 -2.129 -12.469 1 51.81 135 GLU B CA 1
ATOM 2167 C C . GLU B 1 135 ? 16.172 -3.152 -13.602 1 51.81 135 GLU B C 1
ATOM 2169 O O . GLU B 1 135 ? 16.953 -4.105 -13.602 1 51.81 135 GLU B O 1
ATOM 2174 N N . VAL B 1 136 ? 15.258 -2.93 -14.523 1 53.22 136 VAL B N 1
ATOM 2175 C CA . VAL B 1 136 ? 15.172 -3.836 -15.664 1 53.22 136 VAL B CA 1
ATOM 2176 C C . VAL B 1 136 ? 16.438 -3.721 -16.516 1 53.22 136 VAL B C 1
ATOM 2178 O O . VAL B 1 136 ? 16.984 -4.73 -16.953 1 53.22 136 VAL B O 1
ATOM 2181 N N . ARG B 1 137 ? 16.875 -2.596 -16.594 1 54.53 137 ARG B N 1
ATOM 2182 C CA . ARG B 1 137 ? 18.094 -2.367 -17.359 1 54.53 137 ARG B CA 1
ATOM 2183 C C . ARG B 1 137 ? 19.281 -3.064 -16.703 1 54.53 137 ARG B C 1
ATOM 2185 O O . ARG B 1 137 ? 20.109 -3.686 -17.391 1 54.53 137 ARG B O 1
ATOM 2192 N N . GLU B 1 138 ? 19.297 -2.959 -15.43 1 55.41 138 GLU B N 1
ATOM 2193 C CA . GLU B 1 138 ? 20.406 -3.584 -14.703 1 55.41 138 GLU B CA 1
ATOM 2194 C C . GLU B 1 138 ? 20.312 -5.105 -14.781 1 55.41 138 GLU B C 1
ATOM 2196 O O . GLU B 1 138 ? 21.328 -5.777 -14.992 1 55.41 138 GLU B O 1
ATOM 2201 N N . ALA B 1 139 ? 19.156 -5.559 -14.727 1 54.09 139 ALA B N 1
ATOM 2202 C CA . ALA B 1 139 ? 18.969 -7.004 -14.828 1 54.09 139 ALA B CA 1
ATOM 2203 C C . ALA B 1 139 ? 19.25 -7.492 -16.25 1 54.09 139 ALA B C 1
ATOM 2205 O O . ALA B 1 139 ? 19.891 -8.523 -16.438 1 54.09 139 ALA B O 1
ATOM 2206 N N . ALA B 1 140 ? 18.797 -6.746 -17.188 1 50.16 140 ALA B N 1
ATOM 2207 C CA . ALA B 1 140 ? 19.047 -7.062 -18.578 1 50.16 140 ALA B CA 1
ATOM 2208 C C . ALA B 1 140 ? 20.547 -7.051 -18.891 1 50.16 140 ALA B C 1
ATOM 2210 O O . ALA B 1 140 ? 21.062 -7.934 -19.578 1 50.16 140 ALA B O 1
ATOM 2211 N N . GLY B 1 141 ? 21.156 -6.07 -18.375 1 51.88 141 GLY B N 1
ATOM 2212 C CA . GLY B 1 141 ? 22.609 -5.965 -18.562 1 51.88 141 GLY B CA 1
ATOM 2213 C C . GLY B 1 141 ? 23.375 -7.117 -17.953 1 51.88 141 GLY B C 1
ATOM 2214 O O . GLY B 1 141 ? 24.297 -7.652 -18.562 1 51.88 141 GLY B O 1
ATOM 2215 N N . ALA B 1 142 ? 22.953 -7.461 -16.781 1 54.62 142 ALA B N 1
ATOM 2216 C CA . ALA B 1 142 ? 23.594 -8.586 -16.094 1 54.62 142 ALA B CA 1
ATOM 2217 C C . ALA B 1 142 ? 23.391 -9.883 -16.875 1 54.62 142 ALA B C 1
ATOM 2219 O O . ALA B 1 142 ? 24.328 -10.672 -17.031 1 54.62 142 ALA B O 1
ATOM 2220 N N . LEU B 1 143 ? 22.266 -10.047 -17.406 1 51.66 143 LEU B N 1
ATOM 2221 C CA . LEU B 1 143 ? 21.984 -11.219 -18.219 1 51.66 143 LEU B CA 1
ATOM 2222 C C . LEU B 1 143 ? 22.812 -11.203 -19.5 1 51.66 143 LEU B C 1
ATOM 2224 O O . LEU B 1 143 ? 23.328 -12.234 -19.922 1 51.66 143 LEU B O 1
ATOM 2228 N N . ASP B 1 144 ? 22.891 -10.109 -20.125 1 52.09 144 ASP B N 1
ATOM 2229 C CA . ASP B 1 144 ? 23.703 -9.961 -21.328 1 52.09 144 ASP B CA 1
ATOM 2230 C C . ASP B 1 144 ? 25.156 -10.344 -21.062 1 52.09 144 ASP B C 1
ATOM 2232 O O . ASP B 1 144 ? 25.766 -11.055 -21.844 1 52.09 144 ASP B O 1
ATOM 2236 N N . ARG B 1 145 ? 25.672 -9.852 -19.969 1 53.75 145 ARG B N 1
ATOM 2237 C CA . ARG B 1 145 ? 27.047 -10.164 -19.609 1 53.75 145 ARG B CA 1
ATOM 2238 C C . ARG B 1 145 ? 27.219 -11.664 -19.375 1 53.75 145 ARG B C 1
ATOM 2240 O O . ARG B 1 145 ? 28.234 -12.242 -19.797 1 53.75 145 ARG B O 1
ATOM 2247 N N . ARG B 1 146 ? 26.219 -12.227 -18.781 1 53.12 146 ARG B N 1
ATOM 2248 C CA . ARG B 1 146 ? 26.281 -13.664 -18.578 1 53.12 146 ARG B CA 1
ATOM 2249 C C . ARG B 1 146 ? 26.266 -14.414 -19.906 1 53.12 146 ARG B C 1
ATOM 2251 O O . ARG B 1 146 ? 27.016 -15.383 -20.078 1 53.12 146 ARG B O 1
ATOM 2258 N N . ILE B 1 147 ? 25.469 -13.875 -20.688 1 46.94 147 ILE B N 1
ATOM 2259 C CA . ILE B 1 147 ? 25.359 -14.484 -22.016 1 46.94 147 ILE B CA 1
ATOM 2260 C C . ILE B 1 147 ? 26.688 -14.359 -22.75 1 46.94 147 ILE B C 1
ATOM 2262 O O . ILE B 1 147 ? 27.203 -15.336 -23.297 1 46.94 147 ILE B O 1
ATOM 2266 N N . VAL B 1 148 ? 27.203 -13.219 -22.75 1 48.16 148 VAL B N 1
ATOM 2267 C CA . VAL B 1 148 ? 28.469 -12.953 -23.438 1 48.16 148 VAL B CA 1
ATOM 2268 C C . VAL B 1 148 ? 29.578 -13.812 -22.844 1 48.16 148 VAL B C 1
ATOM 2270 O O . VAL B 1 148 ? 30.359 -14.414 -23.578 1 48.16 148 VAL B O 1
ATOM 2273 N N . SER B 1 149 ? 29.625 -13.844 -21.531 1 49.84 149 SER B N 1
ATOM 2274 C CA . SER B 1 149 ? 30.641 -14.633 -20.844 1 49.84 149 SER B CA 1
ATOM 2275 C C . SER B 1 149 ? 30.516 -16.109 -21.203 1 49.84 149 SER B C 1
ATOM 2277 O O . SER B 1 149 ? 31.531 -16.797 -21.391 1 49.84 149 SER B O 1
ATOM 2279 N N . THR B 1 150 ? 29.312 -16.453 -21.219 1 44.56 150 THR B N 1
ATOM 2280 C CA . THR B 1 150 ? 29.078 -17.844 -21.594 1 44.56 150 THR B CA 1
ATOM 2281 C C . THR B 1 150 ? 29.484 -18.078 -23.047 1 44.56 150 THR B C 1
ATOM 2283 O O . THR B 1 150 ? 30.125 -19.094 -23.375 1 44.56 150 THR B O 1
ATOM 2286 N N . LEU B 1 151 ? 29.156 -17.109 -23.719 1 45.84 151 LEU B N 1
ATOM 2287 C CA . LEU B 1 151 ? 29.453 -17.25 -25.141 1 45.84 151 LEU B CA 1
ATOM 2288 C C . LEU B 1 151 ? 30.953 -17.109 -25.391 1 45.84 151 LEU B C 1
ATOM 2290 O O . LEU B 1 151 ? 31.5 -17.797 -26.25 1 45.84 151 LEU B O 1
ATOM 2294 N N . GLU B 1 152 ? 31.531 -16.25 -24.688 1 48.06 152 GLU B N 1
ATOM 2295 C CA . GLU B 1 152 ? 32.969 -16.047 -24.922 1 48.06 152 GLU B CA 1
ATOM 2296 C C . GLU B 1 152 ? 33.781 -17.141 -24.25 1 48.06 152 GLU B C 1
ATOM 2298 O O . GLU B 1 152 ? 34.906 -17.438 -24.688 1 48.06 152 GLU B O 1
ATOM 2303 N N . GLY B 1 153 ? 33.344 -17.562 -23.141 1 48.34 153 GLY B N 1
ATOM 2304 C CA . GLY B 1 153 ? 34.125 -18.609 -22.516 1 48.34 153 GLY B CA 1
ATOM 2305 C C . GLY B 1 153 ? 34.031 -19.938 -23.219 1 48.34 153 GLY B C 1
ATOM 2306 O O . GLY B 1 153 ? 34.688 -20.906 -22.859 1 48.34 153 GLY B O 1
ATOM 2307 N N . GLY B 1 154 ? 32.969 -20.188 -23.969 1 41.62 154 GLY B N 1
ATOM 2308 C CA . GLY B 1 154 ? 33.031 -21.422 -24.719 1 41.62 154 GLY B CA 1
ATOM 2309 C C . GLY B 1 154 ? 34 -21.391 -25.891 1 41.62 154 GLY B C 1
ATOM 2310 O O . GLY B 1 154 ? 34.094 -22.344 -26.656 1 41.62 154 GLY B O 1
ATOM 2311 N N . GLY B 1 155 ? 34.531 -20.203 -26.188 1 35 155 GLY B N 1
ATOM 2312 C CA . GLY B 1 155 ? 35.594 -20.469 -27.125 1 35 155 GLY B CA 1
ATOM 2313 C C . GLY B 1 155 ? 36.906 -20.875 -26.453 1 35 155 GLY B C 1
ATOM 2314 O O . GLY B 1 155 ? 37.094 -20.641 -25.25 1 35 155 GLY B O 1
#

Nearest PDB structures (foldseek):
  2rdp-assembly1_A-2  TM=6.063E-01  e=1.435E-03  Geobacillus stearothermophilus
  3s2w-assembly1_A  TM=7.453E-01  e=1.043E-02  Methanosarcina mazei Go1
  6pcp-assembly2_B  TM=7.191E-01  e=9.820E-03  Bordetella pertussis
  3e6m-assembly1_A  TM=6.527E-01  e=4.233E-03  Ruegeria pomeroyi
  4jba-assembly1_B  TM=6.602E-01  e=4.975E-02  Escherichia coli K-12

Foldseek 3Di:
DPDALLVVPDDQLLLQLLLQVVVDVFDWLVSSCVRSVHDSVVSVVSVVVCVVVQQKDWDDDDPTITMDGDPNSVVVNVVSVVSVVVRDPDVLVVLLVVLVVQQVVLPPPDPVSNCVRNVVVLVVLVVQCVDPDDVSVVSSVVVNVVVVCVVVVVD/DPDALLVVVDDQLLLQLLLQVVVDVFDWLVSSCVRSVHDSVVSVVSVVVCVVVQQKDWDDDDPTITIDGDPNSVVVNVVSVVSVVVRDPDVLVVVLVVLVVQQVVLPPPPPVSSCVRNVVVLVVLVVQCVDPDPVSVVSSVVVNVVVVCVVVVVD

Secondary structure (DSSP, 8-state):
----GGGGTB-HHHHHHHHHHHHSSSEEHHHHHHHTT--HHHHHHHHHHHHHTTSEEEEEETTEEEEEE-HHHHHHHHHHHHHHHHHS--HHHHHHHHHHHHHHHHTTS-HHHHHHHHHHHHHHHHHHHTSS-HHHHHHHHHHHHHHHHHHHHT-/----GGGGTB-HHHHHHHHHHHH-SSEEHHHHHHHTT--HHHHHHHHHHHHHTTSEEEEEETTEEEEEE-HHHHHHHHHHHHHHHHHS--HHHHHHHHHHHHHHHHTTS-HHHHHHHHHHHHHHHHHHHHSS-HHHHHHHHHHHHHHHHHHHHT-

pLDDT: mean 79.5, std 17.75, range [33.75, 98.0]

Radius of gyration: 25.58 Å; Cα contacts (8 Å, |Δi|>4): 350; chains: 2; bounding box: 52×67×65 Å

Sequence (310 aa):
MKGGPELFFLRDKPAMALLAIRELDPAYVSAVAKAIDSTVPHTLKVLAAMEGMGLVTSEPEGRIRRLALTPRGDRAAAALSGLIDALQDDPQRRRLARMEEAVSAARGLPAEEEALRIGPLRRDLAKLLAAEGEEVREAAGALDRRIVSTLEGGGMKGGPELFFLRDKPAMALLAIRELDPAYVSAVAKAIDSTVPHTLKVLAAMEGMGLVTSEPEGRIRRLALTPRGDRAAAALSGLIDALQDDPQRRRLARMEEAVSAARGLPAEEEALRIGPLRRDLAKLLAAEGEEVREAAGALDRRIVSTLEGGG